Protein AF-0000000066529887 (afdb_homodimer)

Secondary structure (DSSP, 8-state):
-EE--TT----EE-TT-EE-TT-EEEESEEE-TT-EE-TT-EEEE----TTS--PPEEE-TT-EE-TT-EEEEGGG--EEE-TT-EE-TT-EEEEEEEE-SS-EE-TT-EEEEEEE-TT-EE-TT-EEES-EE-TTBEE-TT-EE-TT--GGGSPBPPHHHHHHHHHHHHHHHHHHHHHHHHHHT-/-EE--TT----EE-TT-EE-TT-EEEESEEE-TT-EE-TT-EEEE----TTS--PPEEE-TT-EE-TT-EEEESTT--EEE-TT-EE-TT-EEEEEEEE-SS-EE-TT-EEEEEEE-TT-EE-TT-EEES-EE-TTBEE-TT-EE-TT--GGGSPBPPHHHHHHHHHHHHHHHHHHHHHHHHHHT-

pLDDT: mean 97.01, std 4.12, range [57.59, 99.0]

Organism: Pseudomonas aeruginosa (strain ATCC 15692 / DSM 22644 / CIP 104116 / JCM 14847 / LMG 12228 / 1C / PRS 101 / PAO1) (NCBI:txid208964)

Nearest PDB structures (foldseek):
  3otz-assembly1_A  TM=9.382E-01  e=2.396E-14  Methanosarcina thermophila
  3ow5-assembly1_A  TM=9.347E-01  e=2.161E-14  Methanosarcina thermophila
  3oup-assembly1_A  TM=9.381E-01  e=2.943E-14  Methanosarcina thermophila
  3kwc-assembly1_C  TM=8.745E-01  e=2.053E-14  Thermosynechococcus vestitus BP-1
  7o4z-assembly1_A  TM=8.680E-01  e=5.305E-12  Synechococcus elongatus PCC 7942 = FACHB-805

Sequence (372 aa):
MIRKNPSGDLPVIDESAYVDKTAIICGKVIIQANVFVGPYAVIRADEVDADGGMQPIVIGANSNIQDGVVIHSKSGAAVTIGEHSSIAHRSIVHGPCEVGDRVFIGFNSVLFNCRVGDGCVVRHNAVVDGCDLPAGFYVPSTERIGPRTDLASMPRVSVSASEFSEDVARTNVDLVRGYKSLQNEFMIRKNPSGDLPVIDESAYVDKTAIICGKVIIQANVFVGPYAVIRADEVDADGGMQPIVIGANSNIQDGVVIHSKSGAAVTIGEHSSIAHRSIVHGPCEVGDRVFIGFNSVLFNCRVGDGCVVRHNAVVDGCDLPAGFYVPSTERIGPRTDLASMPRVSVSASEFSEDVARTNVDLVRGYKSLQNEF

InterPro domains:
  IPR001451 Hexapeptide repeat [PF00132] (79-111)
  IPR011004 Trimeric LpxA-like superfamily [SSF51161] (8-139)
  IPR047223 Carbonic anhydrase, gamma-class, LbH domain [cd00710] (9-181)
  IPR052265 Gamma-class Carbonic Anhydrase [PTHR43360] (5-181)

Radius of gyration: 20.38 Å; Cα contacts (8 Å, |Δi|>4): 1175; chains: 2; bounding box: 58×54×49 Å

Solvent-accessible surface area (backbone atoms only — not comparable to full-atom values): 16494 Å² total; per-residue (Å²): 64,82,36,70,24,68,88,64,34,56,54,47,67,37,86,62,32,33,70,33,76,64,13,38,38,27,2,38,31,39,38,33,48,39,20,28,34,28,51,52,17,36,39,41,33,65,40,46,30,99,84,68,45,63,42,48,34,37,40,28,39,36,13,36,39,28,41,43,18,39,37,40,33,54,54,12,30,39,30,39,39,26,36,40,14,35,42,29,43,43,16,36,44,31,25,40,28,40,38,29,37,46,22,30,39,24,43,50,15,38,40,33,44,27,35,39,24,38,43,18,36,36,30,37,50,16,36,40,38,54,33,74,41,62,62,34,34,33,41,58,60,55,38,76,43,34,74,82,54,66,65,89,77,50,52,61,52,48,69,68,58,49,49,51,41,52,48,54,24,50,53,43,41,53,47,28,57,53,52,51,55,57,56,67,72,104,63,82,35,68,25,91,90,64,35,56,54,45,66,37,85,61,32,33,71,33,75,65,14,39,39,28,2,37,32,38,38,31,47,37,20,27,34,27,51,53,16,37,38,44,33,66,40,47,30,96,86,69,45,64,42,48,35,38,40,27,39,38,13,36,39,25,41,42,17,38,37,38,34,52,56,13,30,38,30,37,39,26,36,37,14,34,42,28,44,44,15,36,44,32,24,42,29,40,37,30,37,46,21,30,39,23,41,52,14,36,40,32,45,26,35,38,25,40,42,17,36,36,32,35,51,18,36,40,36,53,34,74,43,62,62,32,34,35,42,60,59,59,37,77,43,35,73,84,54,64,66,86,76,49,51,62,52,47,70,68,58,49,50,48,41,50,49,53,23,51,50,43,38,52,46,26,56,33,50,53,53,58,59,63,74,104

Structure (mmCIF, N/CA/C/O backbone):
data_AF-0000000066529887-model_v1
#
loop_
_entity.id
_entity.type
_entity.pdbx_description
1 polymer 'Carbonate dehydratase'
#
loop_
_atom_site.group_PDB
_atom_site.id
_atom_site.type_symbol
_atom_site.label_atom_id
_atom_site.label_alt_id
_atom_site.label_comp_id
_atom_site.label_asym_id
_atom_site.label_entity_id
_atom_site.label_seq_id
_atom_site.pdbx_PDB_ins_code
_atom_site.Cartn_x
_atom_site.Cartn_y
_atom_site.Cartn_z
_atom_site.occupancy
_atom_site.B_iso_or_equiv
_atom_site.auth_seq_id
_atom_site.auth_comp_id
_atom_site.auth_asym_id
_atom_site.auth_atom_id
_atom_site.pdbx_PDB_model_num
ATOM 1 N N . MET A 1 1 ? 17.422 3.672 2.193 1 90.94 1 MET A N 1
ATOM 2 C CA . MET A 1 1 ? 17.906 4.113 0.886 1 90.94 1 MET A CA 1
ATOM 3 C C . MET A 1 1 ? 17.203 5.398 0.456 1 90.94 1 MET A C 1
ATOM 5 O O . MET A 1 1 ? 15.984 5.5 0.534 1 90.94 1 MET A O 1
ATOM 9 N N . ILE A 1 2 ? 17.938 6.418 0.198 1 96.31 2 ILE A N 1
ATOM 10 C CA . ILE A 1 2 ? 17.438 7.699 -0.301 1 96.31 2 ILE A CA 1
ATOM 11 C C . ILE A 1 2 ? 17.531 7.727 -1.825 1 96.31 2 ILE A C 1
ATOM 13 O O . ILE A 1 2 ? 18.594 7.496 -2.396 1 96.31 2 ILE A O 1
ATOM 17 N N . ARG A 1 3 ? 16.422 8.016 -2.475 1 96.81 3 ARG A N 1
ATOM 18 C CA . ARG A 1 3 ? 16.359 7.863 -3.926 1 96.81 3 ARG A CA 1
ATOM 19 C C . ARG A 1 3 ? 15.789 9.117 -4.582 1 96.81 3 ARG A C 1
ATOM 21 O O . ARG A 1 3 ? 14.914 9.766 -4.02 1 96.81 3 ARG A O 1
ATOM 28 N N . LYS A 1 4 ? 16.328 9.289 -5.82 1 96.88 4 LYS A N 1
ATOM 29 C CA . LYS A 1 4 ? 15.727 10.266 -6.719 1 96.88 4 LYS A CA 1
ATOM 30 C C . LYS A 1 4 ? 14.461 9.711 -7.379 1 96.88 4 LYS A C 1
ATOM 32 O O . LYS A 1 4 ? 14.414 8.539 -7.75 1 96.88 4 LYS A O 1
ATOM 37 N N . ASN A 1 5 ? 13.453 10.594 -7.512 1 97.44 5 ASN A N 1
ATOM 38 C CA . ASN A 1 5 ? 12.297 10.18 -8.297 1 97.44 5 ASN A CA 1
ATOM 39 C C . ASN A 1 5 ? 12.469 10.547 -9.773 1 97.44 5 ASN A C 1
ATOM 41 O O . ASN A 1 5 ? 13.445 11.195 -10.148 1 97.44 5 ASN A O 1
ATOM 45 N N . PRO A 1 6 ? 11.539 10.125 -10.656 1 95.81 6 PRO A N 1
ATOM 46 C CA . PRO A 1 6 ? 11.688 10.375 -12.094 1 95.81 6 PRO A CA 1
ATOM 47 C C . PRO A 1 6 ? 11.75 11.859 -12.43 1 95.81 6 PRO A C 1
ATOM 49 O O . PRO A 1 6 ? 12.359 12.242 -13.438 1 95.81 6 PRO A O 1
ATOM 52 N N . SER A 1 7 ? 11.156 12.672 -11.594 1 95.94 7 SER A N 1
ATOM 53 C CA . SER A 1 7 ? 11.164 14.117 -11.836 1 95.94 7 SER A CA 1
ATOM 54 C C . SER A 1 7 ? 12.492 14.734 -11.406 1 95.94 7 SER A C 1
ATOM 56 O O . SER A 1 7 ? 12.758 15.906 -11.688 1 95.94 7 SER A O 1
ATOM 58 N N . GLY A 1 8 ? 13.266 14.008 -10.656 1 96.56 8 GLY A N 1
ATOM 59 C CA . GLY A 1 8 ? 14.594 14.469 -10.266 1 96.56 8 GLY A CA 1
ATOM 60 C C . GLY A 1 8 ? 14.648 14.969 -8.836 1 96.56 8 GLY A C 1
ATOM 61 O O . GLY A 1 8 ? 15.695 15.438 -8.375 1 96.56 8 GLY A O 1
ATOM 62 N N . ASP A 1 9 ? 13.578 14.898 -8.148 1 97.75 9 ASP A N 1
ATOM 63 C CA . ASP A 1 9 ? 13.539 15.375 -6.773 1 97.75 9 ASP A CA 1
ATOM 64 C C . ASP A 1 9 ? 14.266 14.414 -5.836 1 97.75 9 ASP A C 1
ATOM 66 O O . ASP A 1 9 ? 14.188 13.195 -6.008 1 97.75 9 ASP A O 1
ATOM 70 N N . LEU A 1 10 ? 14.883 15.016 -4.809 1 98.31 10 LEU A N 1
ATOM 71 C CA . LEU A 1 10 ? 15.516 14.266 -3.73 1 98.31 10 LEU A CA 1
ATOM 72 C C . LEU A 1 10 ? 14.906 14.625 -2.383 1 98.31 10 LEU A C 1
ATOM 74 O O . LEU A 1 10 ? 14.57 15.789 -2.143 1 98.31 10 LEU A O 1
ATOM 78 N N . PRO A 1 11 ? 14.891 13.664 -1.504 1 98.75 11 PRO A N 1
ATOM 79 C CA . PRO A 1 11 ? 14.352 13.961 -0.173 1 98.75 11 PRO A CA 1
ATOM 80 C C . PRO A 1 11 ? 15.203 14.977 0.591 1 98.75 11 PRO A C 1
ATOM 82 O O . PRO A 1 11 ? 16.422 15.047 0.387 1 98.75 11 PRO A O 1
ATOM 85 N N . VAL A 1 12 ? 14.539 15.773 1.384 1 98.88 12 VAL A N 1
ATOM 86 C CA . VAL A 1 12 ? 15.172 16.672 2.342 1 98.88 12 VAL A CA 1
ATOM 87 C C . VAL A 1 12 ? 14.945 16.156 3.762 1 98.88 12 VAL A C 1
ATOM 89 O O . VAL A 1 12 ? 13.82 16.172 4.262 1 98.88 12 VAL A O 1
ATOM 92 N N . ILE A 1 13 ? 16.031 15.789 4.41 1 98.75 13 ILE A N 1
ATOM 93 C CA . ILE A 1 13 ? 15.922 15.117 5.703 1 98.75 13 ILE A CA 1
ATOM 94 C C . ILE A 1 13 ? 16.734 15.883 6.742 1 98.75 13 ILE A C 1
ATOM 96 O O . ILE A 1 13 ? 17.938 16.094 6.562 1 98.75 13 ILE A O 1
ATOM 100 N N . ASP A 1 14 ? 16 16.297 7.777 1 98.62 14 ASP A N 1
ATOM 101 C CA . ASP A 1 14 ? 16.703 16.984 8.852 1 98.62 14 ASP A CA 1
ATOM 102 C C . ASP A 1 14 ? 17.812 16.109 9.43 1 98.62 14 ASP A C 1
ATOM 104 O O . ASP A 1 14 ? 17.625 14.898 9.617 1 98.62 14 ASP A O 1
ATOM 108 N N . GLU A 1 15 ? 18.906 16.609 9.852 1 97.12 15 GLU A N 1
ATOM 109 C CA . GLU A 1 15 ? 20.078 15.883 10.32 1 97.12 15 GLU A CA 1
ATOM 110 C C . GLU A 1 15 ? 19.781 15.133 11.609 1 97.12 15 GLU A C 1
ATOM 112 O O . GLU A 1 15 ? 20.406 14.109 11.898 1 97.12 15 GLU A O 1
ATOM 117 N N . SER A 1 16 ? 18.812 15.562 12.32 1 97 16 SER A N 1
ATOM 118 C CA . SER A 1 16 ? 18.516 14.945 13.609 1 97 16 SER A CA 1
ATOM 119 C C . SER A 1 16 ? 17.594 13.734 13.453 1 97 16 SER A C 1
ATOM 121 O O . SER A 1 16 ? 17.406 12.969 14.398 1 97 16 SER A O 1
ATOM 123 N N . ALA A 1 17 ? 17.031 13.57 12.328 1 97.94 17 ALA A N 1
ATOM 124 C CA . ALA A 1 17 ? 16.141 12.438 12.102 1 97.94 17 ALA A CA 1
ATOM 125 C C . ALA A 1 17 ? 16.938 11.141 11.977 1 97.94 17 ALA A C 1
ATOM 127 O O . ALA A 1 17 ? 18.094 11.148 11.586 1 97.94 17 ALA A O 1
ATOM 128 N N . TYR A 1 18 ? 16.281 10.094 12.352 1 98.19 18 TYR A N 1
ATOM 129 C CA . TYR A 1 18 ? 16.828 8.766 12.125 1 98.19 18 TYR A CA 1
ATOM 130 C C . TYR A 1 18 ? 16.031 8.023 11.047 1 98.19 18 TYR A C 1
ATOM 132 O O . TYR A 1 18 ? 14.82 7.879 11.156 1 98.19 18 TYR A O 1
ATOM 140 N N . VAL A 1 19 ? 16.766 7.547 10.055 1 98.12 19 VAL A N 1
ATOM 141 C CA . VAL A 1 19 ? 16.188 6.746 8.984 1 98.12 19 VAL A CA 1
ATOM 142 C C . VAL A 1 19 ? 16.906 5.406 8.883 1 98.12 19 VAL A C 1
ATOM 144 O O . VAL A 1 19 ? 18.094 5.359 8.57 1 98.12 19 VAL A O 1
ATOM 147 N N . ASP A 1 20 ? 16.141 4.406 9.172 1 98.06 20 ASP A N 1
ATOM 148 C CA . ASP A 1 20 ? 16.75 3.078 9.07 1 98.06 20 ASP A CA 1
ATOM 149 C C . ASP A 1 20 ? 17.297 2.828 7.668 1 98.06 20 ASP A C 1
ATOM 151 O O . ASP A 1 20 ? 16.672 3.217 6.676 1 98.06 20 ASP A O 1
ATOM 155 N N . LYS A 1 21 ? 18.328 2.023 7.566 1 97 21 LYS A N 1
ATOM 156 C CA . LYS A 1 21 ? 19.047 1.822 6.312 1 97 21 LYS A CA 1
ATOM 157 C C . LYS A 1 21 ? 18.188 1.04 5.312 1 97 21 LYS A C 1
ATOM 159 O O . LYS A 1 21 ? 18.453 1.078 4.109 1 97 21 LYS A O 1
ATOM 164 N N . THR A 1 22 ? 17.203 0.349 5.797 1 97.88 22 THR A N 1
ATOM 165 C CA . THR A 1 22 ? 16.359 -0.449 4.906 1 97.88 22 THR A CA 1
ATOM 166 C C . THR A 1 22 ? 15.148 0.345 4.453 1 97.88 22 THR A C 1
ATOM 168 O O . THR A 1 22 ? 14.383 -0.113 3.604 1 97.88 22 THR A O 1
ATOM 171 N N . ALA A 1 23 ? 14.891 1.471 5.082 1 98.69 23 ALA A N 1
ATOM 172 C CA . ALA A 1 23 ? 13.773 2.303 4.648 1 98.69 23 ALA A CA 1
ATOM 173 C C . ALA A 1 23 ? 14.055 2.943 3.293 1 98.69 23 ALA A C 1
ATOM 175 O O . ALA A 1 23 ? 15.211 3.191 2.947 1 98.69 23 ALA A O 1
ATOM 176 N N . ILE A 1 24 ? 13.047 3.166 2.543 1 98.75 24 ILE A N 1
ATOM 177 C CA . ILE A 1 24 ? 13.172 3.82 1.246 1 98.75 24 ILE A CA 1
ATOM 178 C C . ILE A 1 24 ? 12.477 5.18 1.282 1 98.75 24 ILE A C 1
ATOM 180 O O . ILE A 1 24 ? 11.266 5.254 1.521 1 98.75 24 ILE A O 1
ATOM 184 N N . ILE A 1 25 ? 13.188 6.219 1.108 1 98.88 25 ILE A N 1
ATOM 185 C CA . ILE A 1 25 ? 12.68 7.578 0.965 1 98.88 25 ILE A CA 1
ATOM 186 C C . ILE A 1 25 ? 12.969 8.094 -0.444 1 98.88 25 ILE A C 1
ATOM 188 O O . ILE A 1 25 ? 14.133 8.25 -0.829 1 98.88 25 ILE A O 1
ATOM 192 N N . CYS A 1 26 ? 11.914 8.359 -1.17 1 98.69 26 CYS A N 1
ATOM 193 C CA . CYS A 1 26 ? 12.109 8.609 -2.594 1 98.69 26 CYS A CA 1
ATOM 194 C C . CYS A 1 26 ? 11.398 9.891 -3.023 1 98.69 26 CYS A C 1
ATOM 196 O O . CYS A 1 26 ? 10.188 10.031 -2.852 1 98.69 26 CYS A O 1
ATOM 198 N N . GLY A 1 27 ? 12.172 10.805 -3.57 1 98.56 27 GLY A N 1
ATOM 199 C CA . GLY A 1 27 ? 11.57 11.938 -4.258 1 98.56 27 GLY A CA 1
ATOM 200 C C . GLY A 1 27 ? 11.281 13.109 -3.336 1 98.56 27 GLY A C 1
ATOM 201 O O . GLY A 1 27 ? 12.094 13.438 -2.465 1 98.56 27 GLY A O 1
ATOM 202 N N . LYS A 1 28 ? 10.141 13.797 -3.545 1 98.75 28 LYS A N 1
ATOM 203 C CA . LYS A 1 28 ? 9.812 15.055 -2.889 1 98.75 28 LYS A CA 1
ATOM 204 C C . LYS A 1 28 ? 9.242 14.82 -1.492 1 98.75 28 LYS A C 1
ATOM 206 O O . LYS A 1 28 ? 8.062 15.055 -1.25 1 98.75 28 LYS A O 1
ATOM 211 N N . VAL A 1 29 ? 10.164 14.398 -0.642 1 98.94 29 VAL A N 1
ATOM 212 C CA . VAL A 1 29 ? 9.828 14.086 0.743 1 98.94 29 VAL A CA 1
ATOM 213 C C . VAL A 1 29 ? 10.617 15 1.685 1 98.94 29 VAL A C 1
ATOM 215 O O . VAL A 1 29 ? 11.812 15.211 1.495 1 98.94 29 VAL A O 1
ATOM 218 N N . ILE A 1 30 ? 9.938 15.555 2.629 1 98.94 30 ILE A N 1
ATOM 219 C CA . ILE A 1 30 ? 10.562 16.391 3.652 1 98.94 30 ILE A CA 1
ATOM 220 C C . ILE A 1 30 ? 10.375 15.742 5.023 1 98.94 30 ILE A C 1
ATOM 222 O O . ILE A 1 30 ? 9.25 15.539 5.473 1 98.94 30 ILE A O 1
ATOM 226 N N . ILE A 1 31 ? 11.43 15.43 5.645 1 98.88 31 ILE A N 1
ATOM 227 C CA . ILE A 1 31 ? 11.422 14.852 6.984 1 98.88 31 ILE A CA 1
ATOM 228 C C . ILE A 1 31 ? 12.039 15.844 7.973 1 98.88 31 ILE A C 1
ATOM 230 O O . ILE A 1 31 ? 13.211 16.203 7.848 1 98.88 31 ILE A O 1
ATOM 234 N N . GLN A 1 32 ? 11.258 16.219 8.969 1 98.81 32 GLN A N 1
ATOM 235 C CA . GLN A 1 32 ? 11.664 17.281 9.891 1 98.81 32 GLN A CA 1
ATOM 236 C C . GLN A 1 32 ? 12.414 16.703 11.086 1 98.81 32 GLN A C 1
ATOM 238 O O . GLN A 1 32 ? 12.805 15.531 11.078 1 98.81 32 GLN A O 1
ATOM 243 N N . ALA A 1 33 ? 12.672 17.516 12.078 1 98.5 33 ALA A N 1
ATOM 244 C CA . ALA A 1 33 ? 13.609 17.234 13.164 1 98.5 33 ALA A CA 1
ATOM 245 C C . ALA A 1 33 ? 13.125 16.062 14.008 1 98.5 33 ALA A C 1
ATOM 247 O O . ALA A 1 33 ? 11.938 15.953 14.328 1 98.5 33 ALA A O 1
ATOM 248 N N . ASN A 1 34 ? 13.992 15.109 14.336 1 98 34 ASN A N 1
ATOM 249 C CA . ASN A 1 34 ? 13.836 14.047 15.32 1 98 34 ASN A CA 1
ATOM 250 C C . ASN A 1 34 ? 12.773 13.031 14.891 1 98 34 ASN A C 1
ATOM 252 O O . ASN A 1 34 ? 12.133 12.398 15.727 1 98 34 ASN A O 1
ATOM 256 N N . VAL A 1 35 ? 12.609 12.969 13.672 1 98.62 35 VAL A N 1
ATOM 257 C CA . VAL A 1 35 ? 11.695 11.953 13.156 1 98.62 35 VAL A CA 1
ATOM 258 C C . VAL A 1 35 ? 12.383 10.594 13.148 1 98.62 35 VAL A C 1
ATOM 260 O O . VAL A 1 35 ? 13.555 10.484 12.773 1 98.62 35 VAL A O 1
ATOM 263 N N . PHE A 1 36 ? 11.656 9.625 13.586 1 98.62 36 PHE A N 1
ATOM 264 C CA . PHE A 1 36 ? 12.094 8.242 13.477 1 98.62 36 PHE A CA 1
ATOM 265 C C . PHE A 1 36 ? 11.438 7.555 12.281 1 98.62 36 PHE A C 1
ATOM 267 O O . PHE A 1 36 ? 10.211 7.547 12.156 1 98.62 36 PHE A O 1
ATOM 274 N N . VAL A 1 37 ? 12.227 7.02 11.359 1 98.69 37 VAL A N 1
ATOM 275 C CA . VAL A 1 37 ? 11.734 6.152 10.297 1 98.69 37 VAL A CA 1
ATOM 276 C C . VAL A 1 37 ? 12.312 4.75 10.461 1 98.69 37 VAL A C 1
ATOM 278 O O . VAL A 1 37 ? 13.523 4.551 10.328 1 98.69 37 VAL A O 1
ATOM 281 N N . GLY A 1 38 ? 11.398 3.83 10.633 1 98.44 38 GLY A N 1
ATOM 282 C CA . GLY A 1 38 ? 11.82 2.486 10.992 1 98.44 38 GLY A CA 1
ATOM 283 C C . GLY A 1 38 ? 12.125 1.616 9.781 1 98.44 38 GLY A C 1
ATOM 284 O O . GLY A 1 38 ? 12.023 2.07 8.641 1 98.44 38 GLY A O 1
ATOM 285 N N . PRO A 1 39 ? 12.539 0.337 10.102 1 98.44 39 PRO A N 1
ATOM 286 C CA . PRO A 1 39 ? 12.93 -0.604 9.047 1 98.44 39 PRO A CA 1
ATOM 287 C C . PRO A 1 39 ? 11.797 -0.88 8.055 1 98.44 39 PRO A C 1
ATOM 289 O O . PRO A 1 39 ? 10.633 -0.998 8.461 1 98.44 39 PRO A O 1
ATOM 292 N N . TYR A 1 40 ? 12.07 -0.877 6.766 1 98.62 40 TYR A N 1
ATOM 293 C CA . TYR A 1 40 ? 11.242 -1.335 5.656 1 98.62 40 TYR A CA 1
ATOM 294 C C . TYR A 1 40 ? 10.109 -0.357 5.383 1 98.62 40 TYR A C 1
ATOM 296 O O . TYR A 1 40 ? 9.195 -0.658 4.613 1 98.62 40 TYR A O 1
ATOM 304 N N . ALA A 1 41 ? 10.133 0.812 6.062 1 98.88 41 ALA A N 1
ATOM 305 C CA . ALA A 1 41 ? 9.195 1.857 5.664 1 98.88 41 ALA A CA 1
ATOM 306 C C . ALA A 1 41 ? 9.477 2.338 4.242 1 98.88 41 ALA A C 1
ATOM 308 O O . ALA A 1 41 ? 10.633 2.398 3.818 1 98.88 41 ALA A O 1
ATOM 309 N N . VAL A 1 42 ? 8.422 2.594 3.465 1 98.94 42 VAL A N 1
ATOM 310 C CA . VAL A 1 42 ? 8.539 3.135 2.115 1 98.94 42 VAL A CA 1
ATOM 311 C C . VAL A 1 42 ? 7.762 4.445 2.012 1 98.94 42 VAL A C 1
ATOM 313 O O . VAL A 1 42 ? 6.539 4.461 2.17 1 98.94 42 VAL A O 1
ATOM 316 N N . ILE A 1 43 ? 8.422 5.543 1.837 1 98.94 43 ILE A N 1
ATOM 317 C CA . ILE A 1 43 ? 7.84 6.863 1.618 1 98.94 43 ILE A CA 1
ATOM 318 C C . ILE A 1 43 ? 8.211 7.371 0.227 1 98.94 43 ILE A C 1
ATOM 320 O O . ILE A 1 43 ? 9.375 7.68 -0.036 1 98.94 43 ILE A O 1
ATOM 324 N N . ARG A 1 44 ? 7.18 7.449 -0.679 1 98.5 44 ARG A N 1
ATOM 325 C CA . ARG A 1 44 ? 7.461 7.73 -2.082 1 98.5 44 ARG A CA 1
ATOM 326 C C . ARG A 1 44 ? 6.598 8.875 -2.594 1 98.5 44 ARG A C 1
ATOM 328 O O . ARG A 1 44 ? 5.371 8.766 -2.646 1 98.5 44 ARG A O 1
ATOM 335 N N . ALA A 1 45 ? 7.129 10 -2.854 1 98.5 45 ALA A N 1
ATOM 336 C CA . ALA A 1 45 ? 6.539 11.086 -3.623 1 98.5 45 ALA A CA 1
ATOM 337 C C . ALA A 1 45 ? 7.098 11.125 -5.043 1 98.5 45 ALA A C 1
ATOM 339 O O . ALA A 1 45 ? 8.125 11.75 -5.297 1 98.5 45 ALA A O 1
ATOM 340 N N . ASP A 1 46 ? 6.371 10.477 -5.957 1 98.06 46 ASP A N 1
ATOM 341 C CA . ASP A 1 46 ? 6.988 10.289 -7.27 1 98.06 46 ASP A CA 1
ATOM 342 C C . ASP A 1 46 ? 5.957 10.422 -8.383 1 98.06 46 ASP A C 1
ATOM 344 O O . ASP A 1 46 ? 6.309 10.406 -9.57 1 98.06 46 ASP A O 1
ATOM 348 N N . GLU A 1 47 ? 4.668 10.5 -8.07 1 97.56 47 GLU A N 1
ATOM 349 C CA . GLU A 1 47 ? 3.654 10.711 -9.094 1 97.56 47 GLU A CA 1
ATOM 350 C C . GLU A 1 47 ? 3.453 12.203 -9.375 1 97.56 47 GLU A C 1
ATOM 352 O O . GLU A 1 47 ? 3.635 13.031 -8.477 1 97.56 47 GLU A O 1
ATOM 357 N N . VAL A 1 48 ? 3 12.438 -10.609 1 97.31 48 VAL A N 1
ATOM 358 C CA . VAL A 1 48 ? 2.787 13.836 -10.984 1 97.31 48 VAL A CA 1
ATOM 359 C C . VAL A 1 48 ? 1.309 14.07 -11.289 1 97.31 48 VAL A C 1
ATOM 361 O O . VAL A 1 48 ? 0.574 13.125 -11.594 1 97.31 48 VAL A O 1
ATOM 364 N N . ASP A 1 49 ? 0.922 15.328 -11.164 1 96.44 49 ASP A N 1
ATOM 365 C CA . ASP A 1 49 ? -0.438 15.688 -11.547 1 96.44 49 ASP A CA 1
ATOM 366 C C . ASP A 1 49 ? -0.533 15.945 -13.055 1 96.44 49 ASP A C 1
ATOM 368 O O . ASP A 1 49 ? 0.417 15.68 -13.797 1 96.44 49 ASP A O 1
ATOM 372 N N . ALA A 1 50 ? -1.703 16.391 -13.539 1 93.5 50 ALA A N 1
ATOM 373 C CA . ALA A 1 50 ? -1.979 16.547 -14.961 1 93.5 50 ALA A CA 1
ATOM 374 C C . ALA A 1 50 ? -1.047 17.578 -15.586 1 93.5 50 ALA A C 1
ATOM 376 O O . ALA A 1 50 ? -0.747 17.516 -16.781 1 93.5 50 ALA A O 1
ATOM 377 N N . ASP A 1 51 ? -0.476 18.469 -14.766 1 95.38 51 ASP A N 1
ATOM 378 C CA . ASP A 1 51 ? 0.385 19.547 -15.25 1 95.38 51 ASP A CA 1
ATOM 379 C C . ASP A 1 51 ? 1.858 19.203 -15.039 1 95.38 51 ASP A C 1
ATOM 381 O O . ASP A 1 51 ? 2.73 20.047 -15.234 1 95.38 51 ASP A O 1
ATOM 385 N N . GLY A 1 52 ? 2.088 18.031 -14.578 1 95.25 52 GLY A N 1
ATOM 386 C CA . GLY A 1 52 ? 3.459 17.578 -14.383 1 95.25 52 GLY A CA 1
ATOM 387 C C . GLY A 1 52 ? 4.043 18 -13.047 1 95.25 52 GLY A C 1
ATOM 388 O O . GLY A 1 52 ? 5.234 17.812 -12.797 1 95.25 52 GLY A O 1
ATOM 389 N N . GLY A 1 53 ? 3.238 18.547 -12.203 1 97 53 GLY A N 1
ATOM 390 C CA . GLY A 1 53 ? 3.688 18.969 -10.883 1 97 53 GLY A CA 1
ATOM 391 C C . GLY A 1 53 ? 3.438 17.922 -9.805 1 97 53 GLY A C 1
ATOM 392 O O . GLY A 1 53 ? 2.908 16.844 -10.086 1 97 53 GLY A O 1
ATOM 393 N N . MET A 1 54 ? 3.941 18.188 -8.594 1 97.88 54 MET A N 1
ATOM 394 C CA . MET A 1 54 ? 3.762 17.297 -7.453 1 97.88 54 MET A CA 1
ATOM 395 C C . MET A 1 54 ? 3.92 18.062 -6.141 1 97.88 54 MET A C 1
ATOM 397 O O . MET A 1 54 ? 4.781 18.938 -6.027 1 97.88 54 MET A O 1
ATOM 401 N N . GLN A 1 55 ? 3.064 17.797 -5.25 1 98.5 55 GLN A N 1
ATOM 402 C CA . GLN A 1 55 ? 3.199 18.297 -3.889 1 98.5 55 GLN A CA 1
ATOM 403 C C . GLN A 1 55 ? 4.012 17.328 -3.025 1 98.5 55 GLN A C 1
ATOM 405 O O . GLN A 1 55 ? 4.066 16.141 -3.305 1 98.5 55 GLN A O 1
ATOM 410 N N . PRO A 1 56 ? 4.625 17.891 -1.968 1 98.81 56 PRO A N 1
ATOM 411 C CA . PRO A 1 56 ? 5.516 17.047 -1.172 1 98.81 56 PRO A CA 1
ATOM 412 C C . PRO A 1 56 ? 4.762 16.188 -0.156 1 98.81 56 PRO A C 1
ATOM 414 O O . PRO A 1 56 ? 3.602 16.469 0.154 1 98.81 56 PRO A O 1
ATOM 417 N N . ILE A 1 57 ? 5.391 15.086 0.278 1 98.88 57 ILE A N 1
ATOM 418 C CA . ILE A 1 57 ? 5.074 14.398 1.527 1 98.88 57 ILE A CA 1
ATOM 419 C C . ILE A 1 57 ? 5.898 15 2.666 1 98.88 57 ILE A C 1
ATOM 421 O O . ILE A 1 57 ? 7.129 15.031 2.602 1 98.88 57 ILE A O 1
ATOM 425 N N . VAL A 1 58 ? 5.227 15.477 3.713 1 99 58 VAL A N 1
ATOM 426 C CA . VAL A 1 58 ? 5.906 16.141 4.816 1 99 58 VAL A CA 1
ATOM 427 C C . VAL A 1 58 ? 5.633 15.398 6.121 1 99 58 VAL A C 1
ATOM 429 O O . VAL A 1 58 ? 4.477 15.141 6.465 1 99 58 VAL A O 1
ATOM 432 N N . ILE A 1 59 ? 6.699 15.055 6.805 1 98.94 59 ILE A N 1
ATOM 433 C CA . ILE A 1 59 ? 6.602 14.453 8.133 1 98.94 59 ILE A CA 1
ATOM 434 C C . ILE A 1 59 ? 7.086 15.445 9.188 1 98.94 59 ILE A C 1
ATOM 436 O O . ILE A 1 59 ? 8.258 15.812 9.203 1 98.94 59 ILE A O 1
ATOM 440 N N . GLY A 1 60 ? 6.199 15.805 10.102 1 98.94 60 GLY A N 1
ATOM 441 C CA . GLY A 1 60 ? 6.48 16.828 11.094 1 98.94 60 GLY A CA 1
ATOM 442 C C . GLY A 1 60 ? 7.406 16.359 12.195 1 98.94 60 GLY A C 1
ATOM 443 O O . GLY A 1 60 ? 7.52 15.156 12.445 1 98.94 60 GLY A O 1
ATOM 444 N N . ALA A 1 61 ? 7.938 17.281 12.906 1 98.81 61 ALA A N 1
ATOM 445 C CA . ALA A 1 61 ? 8.984 17.031 13.891 1 98.81 61 ALA A CA 1
ATOM 446 C C . ALA A 1 61 ? 8.477 16.125 15.016 1 98.81 61 ALA A C 1
ATOM 448 O O . ALA A 1 61 ? 7.316 16.219 15.414 1 98.81 61 ALA A O 1
ATOM 449 N N . ASN A 1 62 ? 9.344 15.25 15.492 1 98.38 62 ASN A N 1
ATOM 450 C CA . ASN A 1 62 ? 9.133 14.406 16.656 1 98.38 62 ASN A CA 1
ATOM 451 C C . ASN A 1 62 ? 8.07 13.336 16.391 1 98.38 62 ASN A C 1
ATOM 453 O O . ASN A 1 62 ? 7.496 12.773 17.328 1 98.38 62 ASN A O 1
ATOM 457 N N . SER A 1 63 ? 7.797 13.141 15.156 1 98.62 63 SER A N 1
ATOM 458 C CA . SER A 1 63 ? 6.883 12.078 14.766 1 98.62 63 SER A CA 1
ATOM 459 C C . SER A 1 63 ? 7.637 10.797 14.438 1 98.6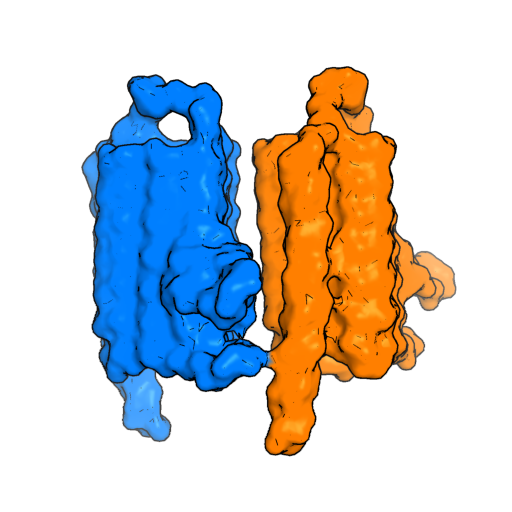2 63 SER A C 1
ATOM 461 O O . SER A 1 63 ? 8.867 10.781 14.406 1 98.62 63 SER A O 1
ATOM 463 N N . ASN A 1 64 ? 6.918 9.719 14.266 1 97.69 64 ASN A N 1
ATOM 464 C CA . ASN A 1 64 ? 7.574 8.461 13.914 1 97.69 64 ASN A CA 1
ATOM 465 C C . ASN A 1 64 ? 6.793 7.707 12.844 1 97.69 64 ASN A C 1
ATOM 467 O O . ASN A 1 64 ? 5.562 7.715 12.844 1 97.69 64 ASN A O 1
ATOM 471 N N . ILE A 1 65 ? 7.457 7.203 11.969 1 98.88 65 ILE A N 1
ATOM 472 C CA . ILE A 1 65 ? 7.02 6.273 10.938 1 98.88 65 ILE A CA 1
ATOM 473 C C . ILE A 1 65 ? 7.574 4.879 11.227 1 98.88 65 ILE A C 1
ATOM 475 O O . ILE A 1 65 ? 8.758 4.621 11.016 1 98.88 65 ILE A O 1
ATOM 479 N N . GLN A 1 66 ? 6.723 3.979 11.688 1 98.69 66 GLN A N 1
ATOM 480 C CA . GLN A 1 66 ? 7.215 2.717 12.234 1 98.69 66 GLN A CA 1
ATOM 481 C C . GLN A 1 66 ? 7.426 1.688 11.125 1 98.69 66 GLN A C 1
ATOM 483 O O . GLN A 1 66 ? 7.32 2.012 9.938 1 98.69 66 GLN A O 1
ATOM 488 N N . ASP A 1 67 ? 7.754 0.482 11.5 1 98.75 67 ASP A N 1
ATOM 489 C CA . ASP A 1 67 ? 8.281 -0.539 10.602 1 98.75 67 ASP A CA 1
ATOM 490 C C . ASP A 1 67 ? 7.254 -0.919 9.539 1 98.75 67 ASP A C 1
ATOM 492 O O . ASP A 1 67 ? 6.105 -1.235 9.859 1 98.75 67 ASP A O 1
ATOM 496 N N . GLY A 1 68 ? 7.68 -0.792 8.266 1 98.81 68 GLY A N 1
ATOM 497 C CA . GLY A 1 68 ? 6.871 -1.316 7.18 1 98.81 68 GLY A CA 1
ATOM 498 C C . GLY A 1 68 ? 5.77 -0.369 6.746 1 98.81 68 GLY A C 1
ATOM 499 O O . GLY A 1 68 ? 4.953 -0.709 5.887 1 98.81 68 GLY A O 1
ATOM 500 N N . VAL A 1 69 ? 5.695 0.818 7.324 1 98.94 69 VAL A N 1
ATOM 501 C CA . VAL A 1 69 ? 4.699 1.803 6.914 1 98.94 69 VAL A CA 1
ATOM 502 C C . VAL A 1 69 ? 4.938 2.201 5.457 1 98.94 69 VAL A C 1
ATOM 504 O O . VAL A 1 69 ? 6.082 2.34 5.023 1 98.94 69 VAL A O 1
ATOM 507 N N . VAL A 1 70 ? 3.812 2.35 4.695 1 98.94 70 VAL A N 1
ATOM 508 C CA . VAL A 1 70 ? 3.885 2.871 3.336 1 98.94 70 VAL A CA 1
ATOM 509 C C . VAL A 1 70 ? 3.166 4.215 3.26 1 98.94 70 VAL A C 1
ATOM 511 O O . VAL A 1 70 ? 1.999 4.324 3.645 1 98.94 70 VAL A O 1
ATOM 514 N N . ILE A 1 71 ? 3.842 5.277 2.85 1 98.94 71 ILE A N 1
ATOM 515 C CA . ILE A 1 71 ? 3.248 6.574 2.541 1 98.94 71 ILE A CA 1
ATOM 516 C C . ILE A 1 71 ? 3.453 6.898 1.062 1 98.94 71 ILE A C 1
ATOM 518 O O . ILE A 1 71 ? 4.586 6.953 0.583 1 98.94 71 ILE A O 1
ATOM 522 N N . HIS A 1 72 ? 2.406 7.074 0.334 1 98.75 72 HIS A N 1
ATOM 523 C CA . HIS A 1 72 ? 2.406 7.344 -1.099 1 98.75 72 HIS A CA 1
ATOM 524 C C . HIS A 1 72 ? 1.238 8.242 -1.49 1 98.75 72 HIS A C 1
ATOM 526 O O . HIS A 1 72 ? 0.373 8.539 -0.663 1 98.75 72 HIS A O 1
ATOM 532 N N . SER A 1 73 ? 1.289 8.805 -2.664 1 96.94 73 SER A N 1
ATOM 533 C CA . SER A 1 73 ? 0.196 9.68 -3.084 1 96.94 73 SER A CA 1
ATOM 534 C C . SER A 1 73 ? -0.06 9.555 -4.582 1 96.94 73 SER A C 1
ATOM 536 O O . SER A 1 73 ? 0.88 9.445 -5.371 1 96.94 73 SER A O 1
ATOM 538 N N . LYS A 1 74 ? -1.269 9.578 -4.871 1 92.5 74 LYS A N 1
ATOM 539 C CA . LYS A 1 74 ? -1.692 9.594 -6.27 1 92.5 74 LYS A CA 1
ATOM 540 C C . LYS A 1 74 ? -1.667 11.008 -6.836 1 92.5 74 LYS A C 1
ATOM 542 O O . LYS A 1 74 ? -2.004 11.969 -6.141 1 92.5 74 LYS A O 1
ATOM 547 N N . SER A 1 75 ? -1.289 11.109 -8.078 1 95.94 75 SER A N 1
ATOM 548 C CA . SER A 1 75 ? -1.476 12.32 -8.875 1 95.94 75 SER A CA 1
ATOM 549 C C . SER A 1 75 ? -0.753 13.508 -8.25 1 95.94 75 SER A C 1
ATOM 551 O O . SER A 1 75 ? -1.259 14.633 -8.281 1 95.94 75 SER A O 1
ATOM 553 N N . GLY A 1 76 ? 0.246 13.234 -7.578 1 97 76 GLY A N 1
ATOM 554 C CA . GLY A 1 76 ? 1.087 14.305 -7.062 1 97 76 GLY A CA 1
ATOM 555 C C . GLY A 1 76 ? 0.495 15 -5.848 1 97 76 GLY A C 1
ATOM 556 O O . GLY A 1 76 ? 0.913 16.109 -5.492 1 97 76 GLY A O 1
ATOM 557 N N . ALA A 1 77 ? -0.436 14.43 -5.246 1 97.69 77 ALA A N 1
ATOM 558 C CA . ALA A 1 77 ? -1.14 15.062 -4.133 1 97.69 77 ALA A CA 1
ATOM 559 C C . ALA A 1 77 ? -0.272 15.086 -2.877 1 97.69 77 ALA A C 1
ATOM 561 O O . ALA A 1 77 ? 0.609 14.242 -2.709 1 97.69 77 ALA A O 1
ATOM 562 N N . ALA A 1 78 ? -0.631 15.992 -2.002 1 98.56 78 ALA A N 1
ATOM 563 C CA . ALA A 1 78 ? 0.136 16.188 -0.775 1 98.56 78 ALA A CA 1
ATOM 564 C C . ALA A 1 78 ? -0.239 15.148 0.275 1 98.56 78 ALA A C 1
ATOM 566 O O . ALA A 1 78 ? -1.393 14.719 0.349 1 98.56 78 ALA A O 1
ATOM 567 N N . VAL A 1 79 ? 0.717 14.703 1.037 1 98.88 79 VAL A N 1
ATOM 568 C CA . VAL A 1 79 ? 0.512 14.023 2.314 1 98.88 79 VAL A CA 1
ATOM 569 C C . VAL A 1 79 ? 1.252 14.773 3.42 1 98.88 79 VAL A C 1
ATOM 571 O O . VAL A 1 79 ? 2.439 15.078 3.287 1 98.88 79 VAL A O 1
ATOM 574 N N . THR A 1 80 ? 0.542 15.086 4.492 1 98.94 80 THR A N 1
ATOM 575 C CA . THR A 1 80 ? 1.167 15.742 5.633 1 98.94 80 THR A CA 1
ATOM 576 C C . THR A 1 80 ? 0.895 14.961 6.918 1 98.94 80 THR A C 1
ATOM 578 O O . THR A 1 80 ? -0.256 14.648 7.227 1 98.94 80 THR A O 1
ATOM 581 N N . ILE A 1 81 ? 1.936 14.625 7.617 1 98.94 81 ILE A N 1
ATOM 582 C CA . ILE A 1 81 ? 1.877 14.102 8.977 1 98.94 81 ILE A CA 1
ATOM 583 C C . ILE A 1 81 ? 2.322 15.18 9.969 1 98.94 81 ILE A C 1
ATOM 585 O O . ILE A 1 81 ? 3.432 15.703 9.859 1 98.94 81 ILE A O 1
ATOM 589 N N . GLY A 1 82 ? 1.499 15.516 10.898 1 98.88 82 GLY A N 1
ATOM 590 C CA . GLY A 1 82 ? 1.793 16.562 11.859 1 98.88 82 GLY A CA 1
ATOM 591 C C . GLY A 1 82 ? 2.912 16.203 12.82 1 98.88 82 GLY A C 1
ATOM 592 O O . GLY A 1 82 ? 3.66 15.25 12.57 1 98.88 82 GLY A O 1
ATOM 593 N N . GLU A 1 83 ? 3.033 16.969 13.914 1 98.81 83 GLU A N 1
ATOM 594 C CA . GLU A 1 83 ? 4.082 16.766 14.914 1 98.81 83 GLU A CA 1
ATOM 595 C C . GLU A 1 83 ? 3.613 15.844 16.031 1 98.81 83 GLU A C 1
ATOM 597 O O . GLU A 1 83 ? 2.43 15.828 16.375 1 98.81 83 GLU A O 1
ATOM 602 N N . HIS A 1 84 ? 4.547 15.07 16.562 1 98.5 84 HIS A N 1
ATOM 603 C CA . HIS A 1 84 ? 4.289 14.18 17.688 1 98.5 84 HIS A CA 1
ATOM 604 C C . HIS A 1 84 ? 3.217 13.156 17.344 1 98.5 84 HIS A C 1
ATOM 606 O O . HIS A 1 84 ? 2.412 12.781 18.203 1 98.5 84 HIS A O 1
ATOM 612 N N . SER A 1 85 ? 3.154 12.836 16.109 1 98.75 85 SER A N 1
ATOM 613 C CA . SER A 1 85 ? 2.203 11.828 15.648 1 98.75 85 SER A CA 1
ATOM 614 C C . SER A 1 85 ? 2.902 10.5 15.352 1 98.75 85 SER A C 1
ATOM 616 O O . SER A 1 85 ? 4.082 10.484 14.992 1 98.75 85 SER A O 1
ATOM 618 N N . SER A 1 86 ? 2.178 9.422 15.508 1 98.81 86 SER A N 1
ATOM 619 C CA . SER A 1 86 ? 2.729 8.086 15.312 1 98.81 86 SER A CA 1
ATOM 620 C C . SER A 1 86 ? 1.941 7.312 14.258 1 98.81 86 SER A C 1
ATOM 622 O O . SER A 1 86 ? 0.745 7.066 14.43 1 98.81 86 SER A O 1
ATOM 624 N N . ILE A 1 87 ? 2.592 7.02 13.203 1 98.94 87 ILE A N 1
ATOM 625 C CA . ILE A 1 87 ? 2.053 6.086 12.219 1 98.94 87 ILE A CA 1
ATOM 626 C C . ILE A 1 87 ? 2.6 4.684 12.492 1 98.94 87 ILE A C 1
ATOM 628 O O . ILE A 1 87 ? 3.756 4.391 12.18 1 98.94 87 ILE A O 1
ATOM 632 N N . ALA A 1 88 ? 1.788 3.809 13.016 1 98.75 88 ALA A N 1
ATOM 633 C CA . ALA A 1 88 ? 2.258 2.555 13.594 1 98.75 88 ALA A CA 1
ATOM 634 C C . ALA A 1 88 ? 2.48 1.498 12.516 1 98.75 88 ALA A C 1
ATOM 636 O O . ALA A 1 88 ? 2.164 1.721 11.344 1 98.75 88 ALA A O 1
ATOM 637 N N . HIS A 1 89 ? 3.004 0.336 12.922 1 98.75 89 HIS A N 1
ATOM 638 C CA . HIS A 1 89 ? 3.576 -0.675 12.047 1 98.75 89 HIS A CA 1
ATOM 639 C C . HIS A 1 89 ? 2.598 -1.062 10.938 1 98.75 89 HIS A C 1
ATOM 641 O O . HIS A 1 89 ? 1.431 -1.351 11.211 1 98.75 89 HIS A O 1
ATOM 647 N N . ARG A 1 90 ? 3.082 -0.94 9.734 1 98.75 90 ARG A N 1
ATOM 648 C CA . ARG A 1 90 ? 2.467 -1.475 8.523 1 98.75 90 ARG A CA 1
ATOM 649 C C . ARG A 1 90 ? 1.195 -0.711 8.172 1 98.75 90 ARG A C 1
ATOM 651 O O . ARG A 1 90 ? 0.395 -1.171 7.352 1 98.75 90 ARG A O 1
ATOM 658 N N . SER A 1 91 ? 0.957 0.408 8.789 1 98.88 91 SER A N 1
ATOM 659 C CA . SER A 1 91 ? -0.122 1.266 8.312 1 98.88 91 SER A CA 1
ATOM 660 C C . SER A 1 91 ? 0.207 1.858 6.949 1 98.88 91 SER A C 1
ATOM 662 O O . SER A 1 91 ? 1.371 1.889 6.543 1 98.88 91 SER A O 1
ATOM 664 N N . ILE A 1 92 ? -0.868 2.219 6.223 1 98.94 92 ILE A N 1
ATOM 665 C CA . ILE A 1 92 ? -0.725 2.84 4.91 1 98.94 92 ILE A CA 1
ATOM 666 C C . ILE A 1 92 ? -1.401 4.207 4.906 1 98.94 92 ILE A C 1
ATOM 668 O O . ILE A 1 92 ? -2.57 4.328 5.281 1 98.94 92 ILE A O 1
ATOM 672 N N . VAL A 1 93 ? -0.675 5.266 4.582 1 98.94 93 VAL A N 1
ATOM 673 C CA . VAL A 1 93 ? -1.213 6.605 4.367 1 98.94 93 VAL A CA 1
ATOM 674 C C . VAL A 1 93 ? -1.061 6.992 2.896 1 98.94 93 VAL A C 1
ATOM 676 O O . VAL A 1 93 ? 0.058 7.141 2.4 1 98.94 93 VAL A O 1
ATOM 679 N N . HIS A 1 94 ? -2.158 7.125 2.217 1 98.69 94 HIS A N 1
ATOM 680 C CA . HIS A 1 94 ? -2.139 7.418 0.788 1 98.69 94 HIS A CA 1
ATOM 681 C C . HIS A 1 94 ? -2.83 8.742 0.487 1 98.69 94 HIS A C 1
ATOM 683 O O . HIS A 1 94 ? -3.951 8.984 0.943 1 98.69 94 HIS A O 1
ATOM 689 N N . GLY A 1 95 ? -2.15 9.57 -0.282 1 98 95 GLY A N 1
ATOM 690 C CA . GLY A 1 95 ? -2.631 10.922 -0.529 1 98 95 GLY A CA 1
ATOM 691 C C . GLY A 1 95 ? -3.75 10.984 -1.552 1 98 95 GLY A C 1
ATOM 692 O O . GLY A 1 95 ? -3.875 10.086 -2.395 1 98 95 GLY A O 1
ATOM 693 N N . PRO A 1 96 ? -4.469 12.195 -1.42 1 98 96 PRO A N 1
ATOM 694 C CA . PRO A 1 96 ? -4.289 13.32 -0.492 1 98 96 PRO A CA 1
ATOM 695 C C . PRO A 1 96 ? -4.656 12.953 0.946 1 98 96 PRO A C 1
ATOM 697 O O . PRO A 1 96 ? -5.641 12.25 1.178 1 98 96 PRO A O 1
ATOM 700 N N . CYS A 1 97 ? -3.885 13.344 1.849 1 98.81 97 CYS A N 1
ATOM 701 C CA . CYS A 1 97 ? -4.16 13.023 3.244 1 98.81 97 CYS A CA 1
ATOM 702 C C . CYS A 1 97 ? -3.449 13.992 4.18 1 98.81 97 CYS A C 1
ATOM 704 O O . CYS A 1 97 ? -2.289 14.344 3.953 1 98.81 97 CYS A O 1
ATOM 706 N N . GLU A 1 98 ? -4.16 14.445 5.184 1 98.88 98 GLU A N 1
ATOM 707 C CA . GLU A 1 98 ? -3.596 15.281 6.238 1 98.88 98 GLU A CA 1
ATOM 708 C C . GLU A 1 98 ? -3.838 14.672 7.617 1 98.88 98 GLU A C 1
ATOM 710 O O . GLU A 1 98 ? -4.984 14.445 8.008 1 98.88 98 GLU A O 1
ATOM 715 N N . VAL A 1 99 ? -2.781 14.391 8.312 1 98.94 99 VAL A N 1
ATOM 716 C CA . VAL A 1 99 ? -2.818 13.922 9.695 1 98.94 99 VAL A CA 1
ATOM 717 C C . VAL A 1 99 ? -2.336 15.031 10.633 1 98.94 99 VAL A C 1
ATOM 719 O O . VAL A 1 99 ? -1.258 15.594 10.43 1 98.94 99 VAL A O 1
ATOM 722 N N . GLY A 1 100 ? -3.094 15.359 11.633 1 98.88 100 GLY A N 1
ATOM 723 C CA . GLY A 1 100 ? -2.764 16.438 12.539 1 98.88 100 GLY A CA 1
ATOM 724 C C . GLY A 1 100 ? -1.677 16.078 13.539 1 98.88 100 GLY A C 1
ATOM 725 O O . GLY A 1 100 ? -0.916 15.133 13.312 1 98.88 100 GLY A O 1
ATOM 726 N N . ASP A 1 101 ? -1.572 16.906 14.641 1 98.81 101 ASP A N 1
ATOM 727 C CA . ASP A 1 101 ? -0.591 16.703 15.703 1 98.81 101 ASP A CA 1
ATOM 728 C C . ASP A 1 101 ? -1.113 15.727 16.75 1 98.81 101 ASP A C 1
ATOM 730 O O . ASP A 1 101 ? -2.312 15.695 17.031 1 98.81 101 ASP A O 1
ATOM 734 N N . ARG A 1 102 ? -0.16 14.922 17.297 1 98.44 102 ARG A N 1
ATOM 735 C CA . ARG A 1 102 ? -0.463 14.039 18.422 1 98.44 102 ARG A CA 1
ATOM 736 C C . ARG A 1 102 ? -1.528 13.016 18.031 1 98.44 102 ARG A C 1
ATOM 738 O O . ARG A 1 102 ? -2.463 12.773 18.797 1 98.44 102 ARG A O 1
ATOM 745 N N . VAL A 1 103 ? -1.421 12.578 16.844 1 98.81 103 VAL A N 1
ATOM 746 C CA . VAL A 1 103 ? -2.332 11.562 16.344 1 98.81 103 VAL A CA 1
ATOM 747 C C . VAL A 1 103 ? -1.662 10.188 16.406 1 98.81 103 VAL A C 1
ATOM 749 O O . VAL A 1 103 ? -0.452 10.07 16.188 1 98.81 103 VAL A O 1
ATOM 752 N N . PHE A 1 104 ? -2.436 9.164 16.703 1 98.88 104 PHE A N 1
ATOM 753 C CA . PHE A 1 104 ? -1.979 7.777 16.641 1 98.88 104 PHE A CA 1
ATOM 754 C C . PHE A 1 104 ? -2.766 6.996 15.602 1 98.88 104 PHE A C 1
ATOM 756 O O . PHE A 1 104 ? -3.992 6.91 15.672 1 98.88 104 PHE A O 1
ATOM 763 N N . ILE A 1 105 ? -2.088 6.504 14.586 1 98.88 105 ILE A N 1
ATOM 764 C CA . ILE A 1 105 ? -2.676 5.598 13.602 1 98.88 105 ILE A CA 1
ATOM 765 C C . ILE A 1 105 ? -2.236 4.164 13.898 1 98.88 105 ILE A C 1
ATOM 767 O O . ILE A 1 105 ? -1.05 3.842 13.805 1 98.88 105 ILE A O 1
ATOM 771 N N . GLY A 1 106 ? -3.131 3.305 14.125 1 98.69 106 GLY A N 1
ATOM 772 C CA . GLY A 1 106 ? -2.869 1.97 14.641 1 98.69 106 GLY A CA 1
ATOM 773 C C . GLY A 1 106 ? -2.408 0.999 13.57 1 98.69 106 GLY A C 1
ATOM 774 O O . GLY A 1 106 ? -2.441 1.317 12.375 1 98.69 106 GLY A O 1
ATOM 775 N N . PHE A 1 107 ? -2.078 -0.219 14 1 98.62 107 PHE A N 1
ATOM 776 C CA . PHE A 1 107 ? -1.459 -1.25 13.172 1 98.62 107 PHE A CA 1
ATOM 777 C C . PHE A 1 107 ? -2.342 -1.59 11.977 1 98.62 107 PHE A C 1
ATOM 779 O O . PHE A 1 107 ? -3.545 -1.807 12.125 1 98.62 107 PHE A O 1
ATOM 786 N N . ASN A 1 108 ? -1.684 -1.544 10.773 1 98.69 108 ASN A N 1
ATOM 787 C CA . ASN A 1 108 ? -2.312 -2.021 9.547 1 98.69 108 ASN A CA 1
ATOM 788 C C . ASN A 1 108 ? -3.494 -1.146 9.141 1 98.69 108 ASN A C 1
ATOM 790 O O . ASN A 1 108 ? -4.301 -1.533 8.297 1 98.69 108 ASN A O 1
ATOM 794 N N . SER A 1 109 ? -3.695 -0.026 9.781 1 98.88 109 SER A N 1
ATOM 795 C CA . SER A 1 109 ? -4.801 0.844 9.391 1 98.88 109 SER A CA 1
ATOM 796 C C . SER A 1 109 ? -4.473 1.617 8.117 1 98.88 109 SER A C 1
ATOM 798 O O . SER A 1 109 ? -3.301 1.796 7.777 1 98.88 109 SER A O 1
ATOM 800 N N . VAL A 1 110 ? -5.543 1.986 7.414 1 98.88 110 VAL A N 1
ATOM 801 C CA . VAL A 1 110 ? -5.406 2.639 6.117 1 98.88 110 VAL A CA 1
ATOM 802 C C . VAL A 1 110 ? -6.066 4.016 6.156 1 98.88 110 VAL A C 1
ATOM 804 O O . VAL A 1 110 ? -7.227 4.141 6.547 1 98.88 110 VAL A O 1
ATOM 807 N N . LEU A 1 111 ? -5.305 5.059 5.812 1 98.81 111 LEU A N 1
ATOM 808 C CA . LEU A 1 111 ? -5.836 6.391 5.547 1 98.81 111 LEU A CA 1
ATOM 809 C C . LEU A 1 111 ? -5.75 6.723 4.059 1 98.81 111 LEU A C 1
ATOM 811 O O . LEU A 1 111 ? -4.691 6.574 3.447 1 98.81 111 LEU A O 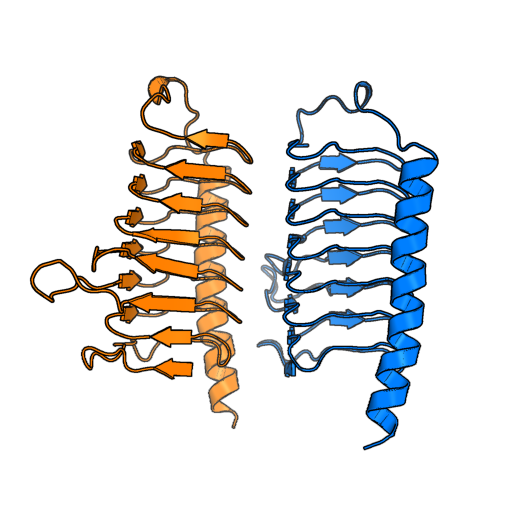1
ATOM 815 N N . PHE A 1 112 ? -6.859 7.148 3.488 1 97.19 112 PHE A N 1
ATOM 816 C CA . PHE A 1 112 ? -6.879 7.531 2.082 1 97.19 112 PHE A CA 1
ATOM 817 C C . PHE A 1 112 ? -7.891 8.648 1.836 1 97.19 112 PHE A C 1
ATOM 819 O O . PHE A 1 112 ? -9.062 8.508 2.18 1 97.19 112 PHE A O 1
ATOM 826 N N . ASN A 1 113 ? -7.418 9.719 1.216 1 97 113 ASN A N 1
ATOM 827 C CA . ASN A 1 113 ? -8.32 10.805 0.846 1 97 113 ASN A CA 1
ATOM 828 C C . ASN A 1 113 ? -9.078 11.336 2.057 1 97 113 ASN A C 1
ATOM 830 O O . ASN A 1 113 ? -10.312 11.422 2.031 1 97 113 ASN A O 1
ATOM 834 N N . CYS A 1 114 ? -8.305 11.719 3.111 1 98.38 114 CYS A N 1
ATOM 835 C CA . CYS A 1 114 ? -8.977 12.125 4.336 1 98.38 114 CYS A CA 1
ATOM 836 C C . CYS A 1 114 ? -8.125 13.109 5.133 1 98.38 114 CYS A C 1
ATOM 838 O O . CYS A 1 114 ? -6.957 13.328 4.801 1 98.38 114 CYS A O 1
ATOM 840 N N . ARG A 1 115 ? -8.719 13.719 6.062 1 98.69 115 ARG A N 1
ATOM 841 C CA . ARG A 1 115 ? -8.07 14.508 7.109 1 98.69 115 ARG A CA 1
ATOM 842 C C . ARG A 1 115 ? -8.367 13.938 8.492 1 98.69 115 ARG A C 1
ATOM 844 O O . ARG A 1 115 ? -9.516 13.602 8.797 1 98.69 115 ARG A O 1
ATOM 851 N N . VAL A 1 116 ? -7.359 13.773 9.273 1 98.81 116 VAL A N 1
ATOM 852 C CA . VAL A 1 116 ? -7.488 13.312 10.648 1 98.81 116 VAL A CA 1
ATOM 853 C C . VAL A 1 116 ? -7 14.398 11.602 1 98.81 116 VAL A C 1
ATOM 855 O O . VAL A 1 116 ? -5.82 14.758 11.602 1 98.81 116 VAL A O 1
ATOM 858 N N . GLY A 1 117 ? -7.875 14.883 12.422 1 98.81 117 GLY A N 1
ATOM 859 C CA . GLY A 1 117 ? -7.586 16.031 13.266 1 98.81 117 GLY A CA 1
ATOM 860 C C . GLY A 1 117 ? -6.699 15.695 14.453 1 98.81 117 GLY A C 1
ATOM 861 O O . GLY A 1 117 ? -6.48 14.523 14.758 1 98.81 117 GLY A O 1
ATOM 862 N N . ASP A 1 118 ? -6.309 16.781 15.172 1 98.75 118 ASP A N 1
ATOM 863 C CA . ASP A 1 118 ? -5.363 16.672 16.281 1 98.75 118 ASP A CA 1
ATOM 864 C C . ASP A 1 118 ? -5.891 15.719 17.344 1 98.75 118 ASP A C 1
ATOM 866 O O . ASP A 1 118 ? -7.082 15.734 17.672 1 98.75 118 ASP A O 1
ATOM 870 N N . GLY A 1 119 ? -5.016 14.859 17.766 1 98.62 119 GLY A N 1
ATOM 871 C CA . GLY A 1 119 ? -5.309 14.07 18.953 1 98.62 119 GLY A CA 1
ATOM 872 C C . GLY A 1 119 ? -6.188 12.867 18.656 1 98.62 119 GLY A C 1
ATOM 873 O O . GLY A 1 119 ? -6.566 12.133 19.578 1 98.62 119 GLY A O 1
ATOM 874 N N . CYS A 1 120 ? -6.547 12.641 17.438 1 98.75 120 CYS A N 1
ATOM 875 C CA . CYS A 1 120 ? -7.336 11.461 17.109 1 98.75 120 CYS A CA 1
ATOM 876 C C . CYS A 1 120 ? -6.539 10.188 17.344 1 98.75 120 CYS A C 1
ATOM 878 O O . CYS A 1 120 ? -5.309 10.195 17.281 1 98.75 120 CYS A O 1
ATOM 880 N N . VAL A 1 121 ? -7.223 9.18 17.656 1 98.81 121 VAL A N 1
ATOM 881 C CA . VAL A 1 121 ? -6.676 7.824 17.75 1 98.81 121 VAL A CA 1
ATOM 882 C C . VAL A 1 121 ? -7.449 6.895 16.812 1 98.81 121 VAL A C 1
ATOM 884 O O . VAL A 1 121 ? -8.648 6.688 16.984 1 98.81 121 VAL A O 1
ATOM 887 N N . VAL A 1 122 ? -6.801 6.402 15.82 1 98.75 122 VAL A N 1
ATOM 888 C CA . VAL A 1 122 ? -7.352 5.387 14.93 1 98.75 122 VAL A CA 1
ATOM 889 C C . VAL A 1 122 ? -6.762 4.02 15.273 1 98.75 122 VAL A C 1
ATOM 891 O O . VAL A 1 122 ? -5.551 3.814 15.164 1 98.75 122 VAL A O 1
ATOM 894 N N . ARG A 1 123 ? -7.543 3.078 15.625 1 98.38 123 ARG A N 1
ATOM 895 C CA . ARG A 1 123 ? -7.043 1.795 16.109 1 98.38 123 ARG A CA 1
ATOM 896 C C . ARG A 1 123 ? -6.781 0.841 14.945 1 98.38 123 ARG A C 1
ATOM 898 O O . ARG A 1 123 ? -6.809 1.249 13.781 1 98.38 123 ARG A O 1
ATOM 905 N N . HIS A 1 124 ? -6.59 -0.397 15.234 1 98.62 124 HIS A N 1
ATOM 906 C CA . HIS A 1 124 ? -5.953 -1.362 14.344 1 98.62 124 HIS A CA 1
ATOM 907 C C . HIS A 1 124 ? -6.918 -1.834 13.258 1 98.62 124 HIS A C 1
ATOM 909 O O . HIS A 1 124 ? -8.109 -2.014 13.523 1 98.62 124 HIS A O 1
ATOM 915 N N . ASN A 1 125 ? -6.344 -1.959 12.047 1 98.62 125 ASN A N 1
ATOM 916 C CA . ASN A 1 125 ? -7.074 -2.506 10.906 1 98.62 125 ASN A CA 1
ATOM 917 C C . ASN A 1 125 ? -8.281 -1.645 10.539 1 98.62 125 ASN A C 1
ATOM 919 O O . ASN A 1 125 ? -9.242 -2.135 9.953 1 98.62 125 ASN A O 1
ATOM 923 N N . ALA A 1 126 ? -8.297 -0.405 10.945 1 98.62 126 ALA A N 1
ATOM 924 C CA . ALA A 1 126 ? -9.359 0.525 10.562 1 98.62 126 ALA A CA 1
ATOM 925 C C . ALA A 1 126 ? -9.07 1.155 9.203 1 98.62 126 ALA A C 1
ATOM 927 O O . ALA A 1 126 ? -7.93 1.126 8.727 1 98.62 126 ALA A O 1
ATOM 928 N N . VAL A 1 127 ? -10.141 1.606 8.57 1 98.81 127 VAL A N 1
ATOM 929 C CA . VAL A 1 127 ? -10.016 2.338 7.316 1 98.81 127 VAL A CA 1
ATOM 930 C C . VAL A 1 127 ? -10.719 3.689 7.43 1 98.81 127 VAL A C 1
ATOM 932 O O . VAL A 1 127 ? -11.898 3.756 7.797 1 98.81 127 VAL A O 1
ATOM 935 N N . VAL A 1 128 ? -9.984 4.762 7.246 1 98.75 128 VAL A N 1
ATOM 936 C CA . VAL A 1 128 ? -10.555 6.098 7.117 1 98.75 128 VAL A CA 1
ATOM 937 C C . VAL A 1 128 ? -10.383 6.602 5.684 1 98.75 128 VAL A C 1
ATOM 939 O O . VAL A 1 128 ? -9.258 6.844 5.238 1 98.75 128 VAL A O 1
ATOM 942 N N . ASP A 1 129 ? -11.461 6.793 5 1 97.56 129 ASP A N 1
ATOM 943 C CA . ASP A 1 129 ? -11.414 7.062 3.564 1 97.56 129 ASP A CA 1
ATOM 944 C C . ASP A 1 129 ? -12.516 8.031 3.148 1 97.56 129 ASP A C 1
ATOM 946 O O . ASP A 1 129 ? -13.703 7.746 3.322 1 97.56 129 ASP A O 1
ATOM 950 N N . GLY A 1 130 ? -12.125 9.141 2.615 1 96.44 130 GLY A N 1
ATOM 951 C CA . GLY A 1 130 ? -13.07 10.047 1.985 1 96.44 130 GLY A CA 1
ATOM 952 C C . GLY A 1 130 ? -13.812 10.914 2.98 1 96.44 130 GLY A C 1
ATOM 953 O O . GLY A 1 130 ? -14.977 11.273 2.76 1 96.44 130 GLY A O 1
ATOM 954 N N . CYS A 1 131 ? -13.219 11.102 4.129 1 95.62 131 CYS A N 1
ATOM 955 C CA . CYS A 1 131 ? -13.891 11.922 5.121 1 95.62 131 CYS A CA 1
ATOM 956 C C . CYS A 1 131 ? -12.891 12.711 5.953 1 95.62 131 CYS A C 1
ATOM 958 O O . CYS A 1 131 ? -11.695 12.398 5.953 1 95.62 131 CYS A O 1
ATOM 960 N N . ASP A 1 132 ? -13.398 13.727 6.602 1 96.94 132 ASP A N 1
ATOM 961 C CA . ASP A 1 132 ? -12.625 14.508 7.559 1 96.94 132 ASP A CA 1
ATOM 962 C C . ASP A 1 132 ? -13.031 14.172 8.992 1 96.94 132 ASP A C 1
ATOM 964 O O . ASP A 1 132 ? -14.195 14.336 9.367 1 96.94 132 ASP A O 1
ATOM 968 N N . LEU A 1 133 ? -12.102 13.703 9.75 1 97.94 133 LEU A N 1
ATOM 969 C CA . LEU A 1 133 ? -12.312 13.461 11.172 1 97.94 133 LEU A CA 1
ATOM 970 C C . LEU A 1 133 ? -11.82 14.641 12 1 97.94 133 LEU A C 1
ATOM 972 O O . LEU A 1 133 ? -10.617 14.891 12.078 1 97.94 133 LEU A O 1
ATOM 976 N N . PRO A 1 134 ? -12.688 15.422 12.641 1 97.75 134 PRO A N 1
ATOM 977 C CA . PRO A 1 134 ? -12.234 16.516 13.5 1 97.75 134 PRO A CA 1
ATOM 978 C C . PRO A 1 134 ? -11.375 16.031 14.664 1 97.75 134 PRO A C 1
ATOM 980 O O . PRO A 1 134 ? -11.195 14.82 14.844 1 97.75 134 PRO A O 1
ATOM 983 N N . ALA A 1 135 ? -10.922 17 15.414 1 98.38 135 ALA A N 1
ATOM 984 C CA . ALA A 1 135 ? -9.984 16.672 16.484 1 98.38 135 ALA A CA 1
ATOM 985 C C . ALA A 1 135 ? -10.641 15.805 17.547 1 98.38 135 ALA A C 1
ATOM 987 O O . ALA A 1 135 ? -11.812 15.984 17.875 1 98.38 135 ALA A O 1
ATOM 988 N N . GLY A 1 136 ? -9.859 14.844 18.031 1 98.25 136 GLY A N 1
ATOM 989 C CA . GLY A 1 136 ? -10.188 14.172 19.281 1 98.25 136 GLY A CA 1
ATOM 990 C C . GLY A 1 136 ? -11.102 12.977 19.094 1 98.25 136 GLY A C 1
ATOM 991 O O . GLY A 1 136 ? -11.711 12.5 20.062 1 98.25 136 GLY A O 1
ATOM 992 N N . PHE A 1 137 ? -11.25 12.477 17.906 1 98.31 137 PHE A N 1
ATOM 993 C CA . PHE A 1 137 ? -12.109 11.32 17.688 1 98.31 137 PHE A CA 1
ATOM 994 C C . PHE A 1 137 ? -11.344 10.023 17.922 1 98.31 137 PHE A C 1
ATOM 996 O O . PHE A 1 137 ? -10.141 9.945 17.641 1 98.31 137 PHE A O 1
ATOM 1003 N N . TYR A 1 138 ? -12.016 9.047 18.406 1 98.62 138 TYR A N 1
ATOM 1004 C CA . TYR A 1 138 ? -11.523 7.688 18.562 1 98.62 138 TYR A CA 1
ATOM 1005 C C . TYR A 1 138 ? -12.172 6.746 17.562 1 98.62 138 TYR A C 1
ATOM 1007 O O . TYR A 1 138 ? -13.398 6.605 17.531 1 98.62 138 TYR A O 1
ATOM 1015 N N . VAL A 1 139 ? -11.383 6.113 16.703 1 98.5 139 VAL A N 1
ATOM 1016 C CA . VAL A 1 139 ? -11.875 5.129 15.75 1 98.5 139 VAL A CA 1
ATOM 1017 C C . VAL A 1 139 ? -11.547 3.721 16.234 1 98.5 139 VAL A C 1
ATOM 1019 O O . VAL A 1 139 ? -10.375 3.328 16.266 1 98.5 139 VAL A O 1
ATOM 1022 N N . PRO A 1 140 ? -12.531 2.914 16.562 1 97.75 140 PRO A N 1
ATOM 1023 C CA . PRO A 1 140 ? -12.258 1.554 17.031 1 97.75 140 PRO A CA 1
ATOM 1024 C C . PRO A 1 140 ? -11.641 0.67 15.938 1 97.75 140 PRO A C 1
ATOM 1026 O O . PRO A 1 140 ? -11.789 0.959 14.75 1 97.75 140 PRO A O 1
ATOM 1029 N N . SER A 1 141 ? -11.008 -0.426 16.391 1 98 141 SER A N 1
ATOM 1030 C CA . SER A 1 141 ? -10.391 -1.377 15.477 1 98 141 SER A CA 1
ATOM 1031 C C . SER A 1 141 ? -11.406 -1.92 14.477 1 98 141 SER A C 1
ATOM 1033 O O . SER A 1 141 ? -12.562 -2.164 14.828 1 98 141 SER A O 1
ATOM 1035 N N . THR A 1 142 ? -10.977 -2.01 13.219 1 97.69 142 THR A N 1
ATOM 1036 C CA . THR A 1 142 ? -11.656 -2.701 12.133 1 97.69 142 THR A CA 1
ATOM 1037 C C . THR A 1 142 ? -12.836 -1.878 11.617 1 97.69 142 THR A C 1
ATOM 1039 O O . THR A 1 142 ? -13.609 -2.346 10.781 1 97.69 142 THR A O 1
ATOM 1042 N N . GLU A 1 143 ? -12.938 -0.631 12.125 1 97.31 143 GLU A N 1
ATOM 1043 C CA . GLU A 1 143 ? -14.039 0.201 11.648 1 97.31 143 GLU A CA 1
ATOM 1044 C C . GLU A 1 143 ? -13.68 0.893 10.336 1 97.31 143 GLU A C 1
ATOM 1046 O O . GLU A 1 143 ? -12.508 1.179 10.078 1 97.31 143 GLU A O 1
ATOM 1051 N N . ARG A 1 144 ? -14.703 1.078 9.586 1 97.5 144 ARG A N 1
ATOM 1052 C CA . ARG A 1 144 ? -14.594 1.867 8.367 1 97.5 144 ARG A CA 1
ATOM 1053 C C . ARG A 1 144 ? -15.281 3.221 8.523 1 97.5 144 ARG A C 1
ATOM 1055 O O . ARG A 1 144 ? -16.484 3.285 8.781 1 97.5 144 ARG A O 1
ATOM 1062 N N . ILE A 1 145 ? -14.492 4.242 8.391 1 97.88 145 ILE A N 1
ATOM 1063 C CA . ILE A 1 145 ? -15.023 5.602 8.461 1 97.88 145 ILE A CA 1
ATOM 1064 C C . ILE A 1 145 ? -14.992 6.242 7.078 1 97.88 145 ILE A C 1
ATOM 1066 O O . ILE A 1 145 ? -13.953 6.25 6.414 1 97.88 145 ILE A O 1
ATOM 1070 N N . GLY A 1 146 ? -16.156 6.715 6.621 1 96.31 146 GLY A N 1
ATOM 1071 C CA . GLY A 1 146 ? -16.266 7.297 5.293 1 96.31 146 GLY A CA 1
ATOM 1072 C C . GLY A 1 146 ? -17.297 8.414 5.219 1 96.31 146 GLY A C 1
ATOM 1073 O O . GLY A 1 146 ? -17.75 8.914 6.25 1 96.31 146 GLY A O 1
ATOM 1074 N N . PRO A 1 147 ? -17.672 8.797 3.953 1 93.69 147 PRO A N 1
ATOM 1075 C CA . PRO A 1 147 ? -18.531 9.961 3.742 1 93.69 147 PRO A CA 1
ATOM 1076 C C . PRO A 1 147 ? -19.906 9.812 4.398 1 93.69 147 PRO A C 1
ATOM 1078 O O . PRO A 1 147 ? -20.547 10.805 4.734 1 93.69 147 PRO A O 1
ATOM 1081 N N . ARG A 1 148 ? -20.375 8.586 4.656 1 94.31 148 ARG A N 1
ATOM 1082 C CA . ARG A 1 148 ? -21.719 8.367 5.168 1 94.31 148 ARG A CA 1
ATOM 1083 C C . ARG A 1 148 ? -21.703 8.094 6.668 1 94.31 148 ARG A C 1
ATOM 1085 O O . ARG A 1 148 ? -22.75 7.859 7.273 1 94.31 148 ARG A O 1
ATOM 1092 N N . THR A 1 149 ? -20.5 8.062 7.223 1 95.88 149 THR A N 1
ATOM 1093 C CA . THR A 1 149 ? -20.406 7.805 8.656 1 95.88 149 THR A CA 1
ATOM 1094 C C . THR A 1 149 ? -21 8.953 9.461 1 95.88 149 THR A C 1
ATOM 1096 O O . THR A 1 149 ? -20.734 10.125 9.164 1 95.88 149 THR A O 1
ATOM 1099 N N . ASP A 1 150 ? -21.812 8.672 10.508 1 96.56 150 ASP A N 1
ATOM 1100 C CA . ASP A 1 150 ? -22.328 9.664 11.453 1 96.56 150 ASP A CA 1
ATOM 1101 C C . ASP A 1 150 ? -21.297 9.969 12.539 1 96.56 150 ASP A C 1
ATOM 1103 O O . ASP A 1 150 ? -21.234 9.273 13.555 1 96.56 150 ASP A O 1
ATOM 1107 N N . LEU A 1 151 ? -20.641 10.961 12.414 1 94.81 151 LEU A N 1
ATOM 1108 C CA . LEU A 1 151 ? -19.547 11.312 13.305 1 94.81 151 LEU A CA 1
ATOM 1109 C C . LEU A 1 151 ? -20.062 11.633 14.703 1 94.81 151 LEU A C 1
ATOM 1111 O O . LEU A 1 151 ? -19.344 11.445 15.695 1 94.81 151 LEU A O 1
ATOM 1115 N N . ALA A 1 152 ? -21.219 12.164 14.742 1 94.62 152 ALA A N 1
ATOM 1116 C CA . ALA A 1 152 ? -21.797 12.547 16.031 1 94.62 152 ALA A CA 1
ATOM 1117 C C . ALA A 1 152 ? -21.938 11.336 16.953 1 94.62 152 ALA A C 1
ATOM 1119 O O . ALA A 1 152 ? -21.953 11.477 18.172 1 94.62 152 ALA A O 1
ATOM 1120 N N . SER A 1 153 ? -21.984 10.195 16.422 1 95.69 153 SER A N 1
ATOM 1121 C CA . SER A 1 153 ? -22.203 8.984 17.188 1 95.69 153 SER A CA 1
ATOM 1122 C C . SER A 1 153 ? -20.875 8.312 17.547 1 95.69 153 SER A C 1
ATOM 1124 O O . SER A 1 153 ? -20.844 7.332 18.297 1 95.69 153 SER A O 1
ATOM 1126 N N . MET A 1 154 ? -19.812 8.852 17.125 1 95.81 154 MET A N 1
ATOM 1127 C CA . MET A 1 154 ? -18.5 8.227 17.328 1 95.81 154 MET A CA 1
ATOM 1128 C C . MET A 1 154 ? -17.938 8.602 18.688 1 95.81 154 MET A C 1
ATOM 1130 O O . MET A 1 154 ? -18.109 9.727 19.156 1 95.81 154 MET A O 1
ATOM 1134 N N . PRO A 1 155 ? -17.281 7.695 19.234 1 96.56 155 PRO A N 1
ATOM 1135 C CA . PRO A 1 155 ? -16.656 8 20.531 1 96.56 155 PRO A CA 1
ATOM 1136 C C . PRO A 1 155 ? -15.523 9.008 20.406 1 96.56 155 PRO A C 1
ATOM 1138 O O . PRO A 1 155 ? -14.922 9.148 19.344 1 96.56 155 PRO A O 1
ATOM 1141 N N . ARG A 1 156 ? -15.258 9.648 21.578 1 97.69 156 ARG A N 1
ATOM 1142 C CA . ARG A 1 156 ? -14.125 10.555 21.703 1 97.69 156 ARG A CA 1
ATOM 1143 C C . ARG A 1 156 ? -12.945 9.852 22.375 1 97.69 156 ARG A C 1
ATOM 1145 O O . ARG A 1 156 ? -13.117 8.836 23.047 1 97.69 156 ARG A O 1
ATOM 1152 N N . VAL A 1 157 ? -11.836 10.43 22.156 1 98 157 VAL A N 1
ATOM 1153 C CA . VAL A 1 157 ? -10.625 9.828 22.719 1 98 157 VAL A CA 1
ATOM 1154 C C . VAL A 1 157 ? -10.656 9.914 24.234 1 98 157 VAL A C 1
ATOM 1156 O O . VAL A 1 157 ? -10.984 10.961 24.797 1 98 157 VAL A O 1
ATOM 1159 N N . SER A 1 158 ? -10.305 8.867 24.844 1 96.88 158 SER A N 1
ATOM 1160 C CA . SER A 1 158 ? -10.164 8.859 26.297 1 96.88 158 SER A CA 1
ATOM 1161 C C . SER A 1 158 ? -8.805 9.391 26.719 1 96.88 158 SER A C 1
ATOM 1163 O O . SER A 1 158 ? -7.879 9.477 25.906 1 96.88 158 SER A O 1
ATOM 1165 N N . VAL A 1 159 ? -8.688 9.609 27.984 1 96 159 VAL A N 1
ATOM 1166 C CA . VAL A 1 159 ? -7.414 10.062 28.547 1 96 159 VAL A CA 1
ATOM 1167 C C . VAL A 1 159 ? -6.359 8.977 28.359 1 96 159 VAL A C 1
ATOM 1169 O O . VAL A 1 159 ? -5.227 9.258 27.969 1 96 159 VAL A O 1
ATOM 1172 N N . SER A 1 160 ? -6.715 7.762 28.609 1 95.88 160 SER A N 1
ATOM 1173 C CA . SER A 1 160 ? -5.789 6.641 28.516 1 95.88 160 SER A CA 1
ATOM 1174 C C . SER A 1 160 ? -5.281 6.469 27.078 1 95.88 160 SER A C 1
ATOM 1176 O O . SER A 1 160 ? -4.098 6.195 26.875 1 95.88 160 SER A O 1
ATOM 1178 N N . ALA A 1 161 ? -6.133 6.621 26.203 1 94.94 161 ALA A N 1
ATOM 1179 C CA . ALA A 1 161 ? -5.738 6.504 24.797 1 94.94 161 ALA A CA 1
ATOM 1180 C C . ALA A 1 161 ? -4.793 7.637 24.406 1 94.94 161 ALA A C 1
ATOM 1182 O O . ALA A 1 161 ? -3.828 7.418 23.672 1 94.94 161 ALA A O 1
ATOM 1183 N N . SER A 1 162 ? -5.098 8.758 24.828 1 95 162 SER A N 1
ATOM 1184 C CA . SER A 1 162 ? -4.234 9.906 24.562 1 95 162 SER A CA 1
ATOM 1185 C C . SER A 1 162 ? -2.85 9.711 25.172 1 95 162 SER A C 1
ATOM 1187 O O . SER A 1 162 ? -1.839 10.008 24.531 1 95 162 SER A O 1
ATOM 1189 N N . GLU A 1 163 ? -2.842 9.227 26.359 1 94.69 163 GLU A N 1
ATOM 1190 C CA . GLU A 1 163 ? -1.572 8.984 27.047 1 94.69 163 GLU A CA 1
ATOM 1191 C C . GLU A 1 163 ? -0.757 7.914 26.312 1 94.69 163 GLU A C 1
ATOM 1193 O O . GLU A 1 163 ? 0.469 8.016 26.234 1 94.69 163 GLU A O 1
ATOM 1198 N N . PHE A 1 164 ? -1.359 6.902 25.891 1 94.56 164 PHE A N 1
ATOM 1199 C CA . PHE A 1 164 ? -0.688 5.875 25.094 1 94.56 164 PHE A CA 1
ATOM 1200 C C . PHE A 1 164 ? -0.013 6.484 23.875 1 94.56 164 PHE A C 1
ATOM 1202 O O . PHE A 1 164 ? 1.169 6.238 23.625 1 94.56 164 PHE A O 1
ATOM 1209 N N . SER A 1 165 ? -0.763 7.223 23.188 1 92.81 165 SER A N 1
ATOM 1210 C CA . SER A 1 165 ? -0.251 7.906 22.016 1 92.81 165 SER A CA 1
ATOM 1211 C C . SER A 1 165 ? 0.984 8.734 22.344 1 92.81 165 SER A C 1
ATOM 1213 O O . SER A 1 165 ? 1.999 8.656 21.641 1 92.81 165 SER A O 1
ATOM 1215 N N . GLU A 1 166 ? 0.891 9.477 23.375 1 93.88 166 GLU A N 1
ATOM 1216 C CA . GLU A 1 166 ? 1.993 10.336 23.781 1 93.88 166 GLU A CA 1
ATOM 1217 C C . GLU A 1 166 ? 3.217 9.523 24.172 1 93.88 166 GLU A C 1
ATOM 1219 O O . GLU A 1 166 ? 4.352 9.906 23.891 1 93.88 166 GLU A O 1
ATOM 1224 N N . ASP A 1 167 ? 2.967 8.438 24.812 1 95.25 167 ASP A N 1
ATOM 1225 C CA . ASP A 1 167 ? 4.055 7.57 25.234 1 95.25 167 ASP A CA 1
ATOM 1226 C C . ASP A 1 167 ? 4.785 6.961 24.047 1 95.25 167 ASP A C 1
ATOM 1228 O O . ASP A 1 167 ? 6.016 6.863 24.047 1 95.25 167 ASP A O 1
ATOM 1232 N N . VAL A 1 168 ? 4.051 6.539 23.109 1 94.62 168 VAL A N 1
ATOM 1233 C CA . VAL A 1 168 ? 4.652 5.977 21.906 1 94.62 168 VAL A CA 1
ATOM 1234 C C . VAL A 1 168 ? 5.555 7.016 21.234 1 94.62 168 VAL A C 1
ATOM 1236 O O . VAL A 1 168 ? 6.703 6.727 20.906 1 94.62 168 VAL A O 1
ATOM 1239 N N . ALA A 1 169 ? 5.082 8.219 21.078 1 93.81 169 ALA A N 1
ATOM 1240 C CA . ALA A 1 169 ? 5.836 9.297 20.438 1 93.81 169 ALA A CA 1
ATOM 1241 C C . ALA A 1 169 ? 7.121 9.594 21.219 1 93.81 169 ALA A C 1
ATOM 1243 O O . ALA A 1 169 ? 8.195 9.703 20.625 1 93.81 169 ALA A O 1
ATOM 1244 N N . ARG A 1 170 ? 6.957 9.641 22.484 1 93.25 170 ARG A N 1
ATOM 1245 C CA . ARG A 1 170 ? 8.109 9.945 23.328 1 93.25 170 ARG A CA 1
ATOM 1246 C C . ARG A 1 170 ? 9.164 8.852 23.234 1 93.25 170 ARG A C 1
ATOM 1248 O O . ARG A 1 170 ? 10.352 9.133 23.109 1 93.25 170 ARG A O 1
ATOM 1255 N N . THR A 1 171 ? 8.766 7.652 23.328 1 94 171 THR A N 1
ATOM 1256 C CA . THR A 1 171 ? 9.672 6.508 23.281 1 94 171 THR A CA 1
ATOM 1257 C C . THR A 1 171 ? 10.445 6.5 21.969 1 94 171 THR A C 1
ATOM 1259 O O . THR A 1 171 ? 11.648 6.23 21.953 1 94 171 THR A O 1
ATOM 1262 N N . ASN A 1 172 ? 9.828 6.855 20.922 1 92.19 172 ASN A N 1
ATOM 1263 C CA . ASN A 1 172 ? 10.508 6.805 19.641 1 92.19 172 ASN A CA 1
ATOM 1264 C C . ASN A 1 172 ? 11.484 7.961 19.469 1 92.19 172 ASN A C 1
ATOM 1266 O O . ASN A 1 172 ? 12.508 7.824 18.797 1 92.19 172 ASN A O 1
ATOM 1270 N N . VAL A 1 173 ? 11.203 9.047 20.125 1 92.31 173 VAL A N 1
ATOM 1271 C CA . VAL A 1 173 ? 12.18 10.125 20.141 1 92.31 173 VAL A CA 1
ATOM 1272 C C . VAL A 1 173 ? 13.445 9.68 20.859 1 92.31 173 VAL A C 1
ATOM 1274 O O . VAL A 1 173 ? 14.555 9.969 20.422 1 92.31 173 VAL A O 1
ATOM 1277 N N . ASP A 1 174 ? 13.219 8.93 21.906 1 94.19 174 ASP A N 1
ATOM 1278 C CA . ASP A 1 174 ? 14.359 8.375 22.625 1 94.19 174 ASP A CA 1
ATOM 1279 C C . ASP A 1 174 ? 15.148 7.398 21.75 1 94.19 174 ASP A C 1
ATOM 1281 O O . ASP A 1 174 ? 16.375 7.355 21.812 1 94.19 174 ASP A O 1
ATOM 1285 N N . LEU A 1 175 ? 14.484 6.648 21.031 1 93.94 175 LEU A N 1
ATOM 1286 C CA . LEU A 1 175 ? 15.133 5.703 20.141 1 93.94 175 LEU A CA 1
ATOM 1287 C C . LEU A 1 175 ? 15.984 6.43 19.094 1 93.94 175 LEU A C 1
ATOM 1289 O O . LEU A 1 175 ? 17.078 5.965 18.75 1 93.94 175 LEU A O 1
ATOM 1293 N N . VAL A 1 176 ? 15.5 7.547 18.594 1 95.69 176 VAL A N 1
ATOM 1294 C CA . VAL A 1 176 ? 16.25 8.344 17.625 1 95.69 176 VAL A CA 1
ATOM 1295 C C . VAL A 1 176 ? 17.625 8.68 18.203 1 95.69 176 VAL A C 1
ATOM 1297 O O . VAL A 1 176 ? 18.656 8.445 17.562 1 95.69 176 VAL A O 1
ATOM 1300 N N . ARG A 1 177 ? 17.594 9.172 19.391 1 93.75 177 ARG A N 1
ATOM 1301 C CA . ARG A 1 177 ? 18.859 9.531 20.047 1 93.75 177 ARG A CA 1
ATOM 1302 C C . ARG A 1 177 ? 19.766 8.32 20.203 1 93.75 177 ARG A C 1
ATOM 1304 O O . ARG A 1 177 ? 20.969 8.398 19.953 1 93.75 177 ARG A O 1
ATOM 1311 N N . GLY A 1 178 ? 19.203 7.25 20.594 1 93.75 178 GLY A N 1
ATOM 1312 C CA . GLY A 1 178 ? 19.969 6.023 20.797 1 93.75 178 GLY A CA 1
ATOM 1313 C C . GLY A 1 178 ? 20.594 5.496 19.516 1 93.75 178 GLY A C 1
ATOM 1314 O O . GLY A 1 178 ? 21.781 5.18 19.484 1 93.75 178 GLY A O 1
ATOM 1315 N N . TYR A 1 179 ? 19.875 5.387 18.484 1 93.81 179 TYR A N 1
ATOM 1316 C CA . TYR A 1 179 ? 20.359 4.824 17.219 1 93.81 179 TYR A CA 1
ATOM 1317 C C . TYR A 1 179 ? 21.375 5.754 16.578 1 93.81 179 TYR A C 1
ATOM 1319 O O . TYR A 1 179 ? 22.328 5.293 15.938 1 93.81 179 TYR A O 1
ATOM 1327 N N . LYS A 1 180 ? 21.125 7.016 16.703 1 91.81 180 LYS A N 1
ATOM 1328 C CA . LYS A 1 180 ? 22.094 7.961 16.156 1 91.81 180 LYS A CA 1
ATOM 1329 C C . LYS A 1 180 ? 23.438 7.848 16.859 1 91.81 180 LYS A C 1
ATOM 1331 O O . LYS A 1 180 ? 24.484 7.953 16.219 1 91.81 180 LYS A O 1
ATOM 1336 N N . SER A 1 181 ? 23.391 7.691 18.109 1 90.62 181 SER A N 1
ATOM 1337 C CA . SER A 1 181 ? 24.625 7.492 18.844 1 90.62 181 SER A CA 1
ATOM 1338 C C . SER A 1 181 ? 25.375 6.25 18.375 1 90.62 181 SER A C 1
ATOM 1340 O O . SER A 1 181 ? 26.594 6.266 18.234 1 90.62 181 SER A O 1
ATOM 1342 N N . LEU A 1 182 ? 24.641 5.23 18.094 1 90.19 182 LEU A N 1
ATOM 1343 C CA . LEU A 1 182 ? 25.234 3.99 17.609 1 90.19 182 LEU A CA 1
ATOM 1344 C C . LEU A 1 182 ? 25.844 4.18 16.219 1 90.19 182 LEU A C 1
ATOM 1346 O O . LEU A 1 182 ? 26.891 3.621 15.922 1 90.19 182 LEU A O 1
ATOM 1350 N N . GLN A 1 183 ? 25.25 4.93 15.375 1 85.44 183 GLN A N 1
ATOM 1351 C CA . GLN A 1 183 ? 25.734 5.184 14.016 1 85.44 183 GLN A CA 1
ATOM 1352 C C . GLN A 1 183 ? 27.047 5.957 14.039 1 85.44 183 GLN A C 1
ATOM 1354 O O . GLN A 1 183 ? 27.859 5.816 13.133 1 85.44 183 GLN A O 1
ATOM 1359 N N . ASN A 1 184 ? 27.203 6.727 15.039 1 79.44 184 ASN A N 1
ATOM 1360 C CA . ASN A 1 184 ? 28.391 7.555 15.164 1 79.44 184 ASN A CA 1
ATOM 1361 C C . ASN A 1 184 ? 29.578 6.758 15.703 1 79.44 184 ASN A C 1
ATOM 1363 O O . ASN A 1 184 ? 30.719 7.223 15.656 1 79.44 184 ASN A O 1
ATOM 1367 N N . GLU A 1 185 ? 29.391 5.66 16.172 1 72.62 185 GLU A N 1
ATOM 1368 C CA . GLU A 1 185 ? 30.484 4.828 16.672 1 72.62 185 GLU A CA 1
ATOM 1369 C C . GLU A 1 185 ? 31.219 4.152 15.531 1 72.62 185 GLU A C 1
ATOM 1371 O O . GLU A 1 185 ? 32.406 3.799 15.664 1 72.62 185 GLU A O 1
ATOM 1376 N N . PHE A 1 186 ? 30.75 4.031 14.305 1 58.09 186 PHE A N 1
ATOM 1377 C CA . PHE A 1 186 ? 31.484 3.434 13.203 1 58.09 186 PHE A CA 1
ATOM 1378 C C . PHE A 1 186 ? 31.656 4.426 12.055 1 58.09 186 PHE A C 1
ATOM 1380 O O . PHE A 1 186 ? 30.797 5.285 11.852 1 58.09 186 PHE A O 1
ATOM 1387 N N . MET B 1 1 ? 15.68 -8.328 -6.512 1 89.5 1 MET B N 1
ATOM 1388 C CA . MET B 1 1 ? 16.547 -9.5 -6.66 1 89.5 1 MET B CA 1
ATOM 1389 C C . MET B 1 1 ? 15.805 -10.625 -7.375 1 89.5 1 MET B C 1
ATOM 1391 O O . MET B 1 1 ? 14.656 -10.938 -7.039 1 89.5 1 MET B O 1
ATOM 1395 N N . ILE B 1 2 ? 16.344 -11.164 -8.438 1 96.06 2 ILE B N 1
ATOM 1396 C CA . ILE B 1 2 ? 15.828 -12.281 -9.203 1 96.06 2 ILE B CA 1
ATOM 1397 C C . ILE B 1 2 ? 16.5 -13.578 -8.75 1 96.06 2 ILE B C 1
ATOM 1399 O O . ILE B 1 2 ? 17.734 -13.664 -8.719 1 96.06 2 ILE B O 1
ATOM 1403 N N . ARG B 1 3 ? 15.648 -14.586 -8.391 1 97.62 3 ARG B N 1
ATOM 1404 C CA . ARG B 1 3 ? 16.188 -15.789 -7.77 1 97.62 3 ARG B CA 1
ATOM 1405 C C . ARG B 1 3 ? 15.633 -17.047 -8.445 1 97.62 3 ARG B C 1
ATOM 1407 O O . ARG B 1 3 ? 14.477 -17.078 -8.859 1 97.62 3 ARG B O 1
ATOM 1414 N N . LYS B 1 4 ? 16.562 -18.047 -8.477 1 97.69 4 LYS B N 1
ATOM 1415 C CA . LYS B 1 4 ? 16.141 -19.391 -8.844 1 97.69 4 LYS B CA 1
ATOM 1416 C C . LYS B 1 4 ? 15.383 -20.062 -7.699 1 97.69 4 LYS B C 1
ATOM 1418 O O . LYS B 1 4 ? 15.719 -19.859 -6.527 1 97.69 4 LYS B O 1
ATOM 1423 N N . ASN B 1 5 ? 14.391 -20.859 -8.062 1 97.81 5 ASN B N 1
ATOM 1424 C CA . ASN B 1 5 ? 13.758 -21.688 -7.043 1 97.81 5 ASN B CA 1
ATOM 1425 C C . ASN B 1 5 ? 14.422 -23.062 -6.953 1 97.81 5 ASN B C 1
ATOM 1427 O O . ASN B 1 5 ? 15.32 -23.375 -7.734 1 97.81 5 ASN B O 1
ATOM 1431 N N . PRO B 1 6 ? 14.008 -23.891 -5.945 1 96.75 6 PRO B N 1
ATOM 1432 C CA . PRO B 1 6 ? 14.664 -25.188 -5.762 1 96.75 6 PRO B CA 1
ATOM 1433 C C . PRO B 1 6 ? 14.531 -26.094 -6.988 1 96.75 6 PRO B C 1
ATOM 1435 O O . PRO B 1 6 ? 15.398 -26.938 -7.23 1 96.75 6 PRO B O 1
ATOM 1438 N N . SER B 1 7 ? 13.484 -25.953 -7.801 1 96.81 7 SER B N 1
ATOM 1439 C CA . SER B 1 7 ? 13.258 -26.781 -8.984 1 96.81 7 SER B CA 1
ATOM 1440 C C . SER B 1 7 ? 14.125 -26.312 -10.148 1 96.81 7 SER B C 1
ATOM 1442 O O . SER B 1 7 ? 14.195 -26.984 -11.188 1 96.81 7 SER B O 1
ATOM 1444 N N . GLY B 1 8 ? 14.734 -25.156 -10.016 1 97.69 8 GLY B N 1
ATOM 1445 C CA . GLY B 1 8 ? 15.656 -24.672 -11.023 1 97.69 8 GLY B CA 1
ATOM 1446 C C . GLY B 1 8 ? 15.039 -23.625 -11.938 1 97.69 8 GLY B C 1
ATOM 1447 O O . GLY B 1 8 ? 15.688 -23.156 -12.875 1 97.69 8 GLY B O 1
ATOM 1448 N N . ASP B 1 9 ? 13.812 -23.281 -11.695 1 97.88 9 ASP B N 1
ATOM 1449 C CA . ASP B 1 9 ? 13.133 -22.297 -12.547 1 97.88 9 ASP B CA 1
ATOM 1450 C C . ASP B 1 9 ? 13.633 -20.891 -12.266 1 97.88 9 ASP B C 1
ATOM 1452 O O . ASP B 1 9 ? 13.883 -20.531 -11.109 1 97.88 9 ASP B O 1
ATOM 1456 N N . LEU B 1 10 ? 13.688 -20.094 -13.32 1 98.44 10 LEU B N 1
ATOM 1457 C CA . LEU B 1 10 ? 14.008 -18.672 -13.234 1 98.44 10 LEU B CA 1
ATOM 1458 C C . LEU B 1 10 ? 12.859 -17.812 -13.766 1 98.44 10 LEU B C 1
ATOM 1460 O O . LEU B 1 10 ? 12.219 -18.172 -14.758 1 98.44 10 LEU B O 1
ATOM 1464 N N . PRO B 1 11 ? 12.695 -16.672 -13.164 1 98.75 11 PRO B N 1
ATOM 1465 C CA . PRO B 1 11 ? 11.656 -15.773 -13.68 1 98.75 11 PRO B CA 1
ATOM 1466 C C . PRO B 1 11 ? 11.922 -15.32 -15.109 1 98.75 11 PRO B C 1
ATOM 1468 O O . PRO B 1 11 ? 13.086 -15.188 -15.516 1 98.75 11 PRO B O 1
ATOM 1471 N N . VAL B 1 12 ? 10.883 -15.219 -15.828 1 98.81 12 VAL B N 1
ATOM 1472 C CA . VAL B 1 12 ? 10.914 -14.617 -17.156 1 98.81 12 VAL B CA 1
ATOM 1473 C C . VAL B 1 12 ? 10.273 -13.227 -17.109 1 98.81 12 VAL B C 1
ATOM 1475 O O . VAL B 1 12 ? 9.062 -13.102 -16.922 1 98.81 12 VAL B O 1
ATOM 1478 N N . ILE B 1 13 ? 11.062 -12.219 -17.359 1 98.75 13 ILE B N 1
ATOM 1479 C CA . ILE B 1 13 ? 10.609 -10.844 -17.172 1 98.75 13 ILE B CA 1
ATOM 1480 C C . ILE B 1 13 ? 10.805 -10.055 -18.469 1 98.75 13 ILE B C 1
ATOM 1482 O O . ILE B 1 13 ? 11.914 -9.977 -19 1 98.75 13 ILE B O 1
ATOM 1486 N N . ASP B 1 14 ? 9.664 -9.547 -18.922 1 98.75 14 ASP B N 1
ATOM 1487 C CA . ASP B 1 14 ? 9.766 -8.719 -20.125 1 98.75 14 ASP B CA 1
ATOM 1488 C C . ASP B 1 14 ? 10.727 -7.551 -19.906 1 98.75 14 ASP B C 1
ATOM 1490 O O . ASP B 1 14 ? 10.727 -6.926 -18.844 1 98.75 14 ASP B O 1
ATOM 1494 N N . GLU B 1 15 ? 11.461 -7.141 -20.906 1 97.44 15 GLU B N 1
ATOM 1495 C CA . GLU B 1 15 ? 12.492 -6.113 -20.797 1 97.44 15 GLU B CA 1
ATOM 1496 C C . GLU B 1 15 ? 11.891 -4.75 -20.469 1 97.44 15 GLU B C 1
ATOM 1498 O O . GLU B 1 15 ? 12.555 -3.896 -19.891 1 97.44 15 GLU B O 1
ATOM 1503 N N . SER B 1 16 ? 10.602 -4.555 -20.734 1 97.81 16 SER B N 1
ATOM 1504 C CA . SER B 1 16 ? 9.977 -3.254 -20.531 1 97.81 16 SER B CA 1
ATOM 1505 C C . SER B 1 16 ? 9.461 -3.115 -19.109 1 97.81 16 SER B C 1
ATOM 1507 O O . SER B 1 16 ? 9.07 -2.023 -18.688 1 97.81 16 SER B O 1
ATOM 1509 N N . ALA B 1 17 ? 9.422 -4.16 -18.375 1 98.31 17 ALA B N 1
ATOM 1510 C CA . ALA B 1 17 ? 8.938 -4.113 -17 1 98.31 17 ALA B CA 1
ATOM 1511 C C . ALA B 1 17 ? 9.953 -3.443 -16.078 1 98.31 17 ALA B C 1
ATOM 1513 O O . ALA B 1 17 ? 11.156 -3.463 -16.344 1 98.31 17 ALA B O 1
ATOM 1514 N N . TYR B 1 18 ? 9.43 -2.787 -15.109 1 98.25 18 TYR B N 1
ATOM 1515 C CA . TYR B 1 18 ? 10.281 -2.262 -14.047 1 98.25 18 TYR B CA 1
ATOM 1516 C C . TYR B 1 18 ? 10.133 -3.082 -12.773 1 98.25 18 TYR B C 1
ATOM 1518 O O . TYR B 1 18 ? 9.023 -3.242 -12.258 1 98.25 18 TYR B O 1
ATOM 1526 N N . VAL B 1 19 ? 11.25 -3.588 -12.273 1 98.31 19 VAL B N 1
ATOM 1527 C CA . VAL B 1 19 ? 11.297 -4.316 -11.008 1 98.31 19 VAL B CA 1
ATOM 1528 C C . VAL B 1 19 ? 12.25 -3.613 -10.039 1 98.31 19 VAL B C 1
ATOM 1530 O O . VAL B 1 19 ? 13.453 -3.523 -10.297 1 98.31 19 VAL B O 1
ATOM 1533 N N . ASP B 1 20 ? 11.641 -3.172 -8.984 1 97.94 20 ASP B N 1
ATOM 1534 C CA . ASP B 1 20 ? 12.477 -2.502 -7.996 1 97.94 20 ASP B CA 1
ATOM 1535 C C . ASP B 1 20 ? 13.578 -3.43 -7.484 1 97.94 20 ASP B C 1
ATOM 1537 O O . ASP B 1 20 ? 13.344 -4.621 -7.281 1 97.94 20 ASP B O 1
ATOM 1541 N N . LYS B 1 21 ? 14.719 -2.896 -7.094 1 96.44 21 LYS B N 1
ATOM 1542 C CA . LYS B 1 21 ? 15.891 -3.684 -6.723 1 96.44 21 LYS B CA 1
ATOM 1543 C C . LYS B 1 21 ? 15.656 -4.43 -5.41 1 96.44 21 LYS B C 1
ATOM 1545 O O . LYS B 1 21 ? 16.344 -5.418 -5.125 1 96.44 21 LYS B O 1
ATOM 1550 N N . THR B 1 22 ? 14.727 -3.902 -4.621 1 97.94 22 THR B N 1
ATOM 1551 C CA . THR B 1 22 ? 14.492 -4.539 -3.332 1 97.94 22 THR B CA 1
ATOM 1552 C C . THR B 1 22 ? 13.422 -5.621 -3.447 1 97.94 22 THR B C 1
ATOM 1554 O O . THR B 1 22 ? 13.156 -6.348 -2.486 1 97.94 22 THR B O 1
ATOM 1557 N N . ALA B 1 23 ? 12.742 -5.707 -4.531 1 98.62 23 ALA B N 1
ATOM 1558 C CA . ALA B 1 23 ? 11.742 -6.75 -4.738 1 98.62 23 ALA B CA 1
ATOM 1559 C C . ALA B 1 23 ? 12.398 -8.109 -4.945 1 98.62 23 ALA B C 1
ATOM 1561 O O . ALA B 1 23 ? 13.531 -8.195 -5.426 1 98.62 23 ALA B O 1
ATOM 1562 N N . ILE B 1 24 ? 11.664 -9.164 -4.578 1 98.81 24 ILE B N 1
ATOM 1563 C CA . ILE B 1 24 ? 12.133 -10.523 -4.789 1 98.81 24 ILE B CA 1
ATOM 1564 C C . ILE B 1 24 ? 11.211 -11.242 -5.777 1 98.81 24 ILE B C 1
ATOM 1566 O O . ILE B 1 24 ? 10.008 -11.367 -5.531 1 98.81 24 ILE B O 1
ATOM 1570 N N . ILE B 1 25 ? 11.758 -11.625 -6.855 1 98.88 25 ILE B N 1
ATOM 1571 C CA . ILE B 1 25 ? 11.078 -12.469 -7.828 1 98.88 25 ILE B CA 1
ATOM 1572 C C . ILE B 1 25 ? 11.773 -13.828 -7.91 1 98.88 25 ILE B C 1
ATOM 1574 O O . ILE B 1 25 ? 12.938 -13.906 -8.289 1 98.88 25 ILE B O 1
ATOM 1578 N N . CYS B 1 26 ? 11 -14.852 -7.59 1 98.81 26 CYS B N 1
ATOM 1579 C CA . CYS B 1 26 ? 11.664 -16.141 -7.402 1 98.81 26 CYS B CA 1
ATOM 1580 C C . CYS B 1 26 ? 10.93 -17.25 -8.141 1 98.81 26 CYS B C 1
ATOM 1582 O O . CYS B 1 26 ? 9.742 -17.484 -7.898 1 98.81 26 CYS B O 1
ATOM 1584 N N . GLY B 1 27 ? 11.633 -17.938 -9.047 1 98.62 27 GLY B N 1
ATOM 1585 C CA . GLY B 1 27 ? 11.125 -19.172 -9.602 1 98.62 27 GLY B CA 1
ATOM 1586 C C . GLY B 1 27 ? 10.266 -18.969 -10.836 1 98.62 27 GLY B C 1
ATOM 1587 O O . GLY B 1 27 ? 10.602 -18.172 -11.703 1 98.62 27 GLY B O 1
ATOM 1588 N N . LYS B 1 28 ? 9.164 -19.781 -10.93 1 98.69 28 LYS B N 1
ATOM 1589 C CA . LYS B 1 28 ? 8.359 -19.844 -12.148 1 98.69 28 LYS B CA 1
ATOM 1590 C C . LYS B 1 28 ? 7.367 -18.688 -12.219 1 98.69 28 LYS B C 1
ATOM 1592 O O . LYS B 1 28 ? 6.156 -18.891 -12.117 1 98.69 28 LYS B O 1
ATOM 1597 N N . VAL B 1 29 ? 7.957 -17.531 -12.445 1 98.88 29 VAL B N 1
ATOM 1598 C CA . VAL B 1 29 ? 7.199 -16.281 -12.523 1 98.88 29 VAL B CA 1
ATOM 1599 C C . VAL B 1 29 ? 7.359 -15.664 -13.906 1 98.88 29 VAL B C 1
ATOM 1601 O O . VAL B 1 29 ? 8.469 -15.609 -14.445 1 98.88 29 VAL B O 1
ATOM 1604 N N . ILE B 1 30 ? 6.289 -15.32 -14.477 1 98.94 30 ILE B N 1
ATOM 1605 C CA . ILE B 1 30 ? 6.289 -14.641 -15.766 1 98.94 30 ILE B CA 1
ATOM 1606 C C . ILE B 1 30 ? 5.738 -13.227 -15.602 1 98.94 30 ILE B C 1
ATOM 1608 O O . ILE B 1 30 ? 4.594 -13.039 -15.172 1 98.94 30 ILE B O 1
ATOM 1612 N N . ILE B 1 31 ? 6.504 -12.242 -15.898 1 98.88 31 ILE B N 1
ATOM 1613 C CA . ILE B 1 31 ? 6.113 -10.844 -15.844 1 98.88 31 ILE B CA 1
ATOM 1614 C C . ILE B 1 31 ? 6.094 -10.258 -17.266 1 98.88 31 ILE B C 1
ATOM 1616 O O . ILE B 1 31 ? 7.125 -10.219 -17.938 1 98.88 31 ILE B O 1
ATOM 1620 N N . GLN B 1 32 ? 4.941 -9.766 -17.656 1 98.88 32 GLN B N 1
ATOM 1621 C CA . GLN B 1 32 ? 4.75 -9.32 -19.031 1 98.88 32 GLN B CA 1
ATOM 1622 C C . GLN B 1 32 ? 5.086 -7.836 -19.188 1 98.88 32 GLN B C 1
ATOM 1624 O O . GLN B 1 32 ? 5.676 -7.234 -18.281 1 98.88 32 GLN B O 1
ATOM 1629 N N . ALA B 1 33 ? 4.758 -7.277 -20.344 1 98.69 33 ALA B N 1
ATOM 1630 C CA . ALA B 1 33 ? 5.246 -5.969 -20.766 1 98.69 33 ALA B CA 1
ATOM 1631 C C . ALA B 1 33 ? 4.738 -4.863 -19.844 1 98.69 33 ALA B C 1
ATOM 1633 O O . ALA B 1 33 ? 3.568 -4.867 -19.453 1 98.69 33 ALA B O 1
ATOM 1634 N N . ASN B 1 34 ? 5.566 -3.902 -19.438 1 98.5 34 ASN B N 1
ATOM 1635 C CA . ASN B 1 34 ? 5.262 -2.641 -18.766 1 98.5 34 ASN B CA 1
ATOM 1636 C C . ASN B 1 34 ? 4.688 -2.865 -17.375 1 98.5 34 ASN B C 1
ATOM 1638 O O . ASN B 1 34 ? 3.922 -2.041 -16.875 1 98.5 34 ASN B O 1
ATOM 1642 N N . VAL B 1 35 ? 5.035 -3.971 -16.828 1 98.81 35 VAL B N 1
ATOM 1643 C CA . VAL B 1 35 ? 4.609 -4.219 -15.461 1 98.81 35 VAL B CA 1
ATOM 1644 C C . VAL B 1 35 ? 5.508 -3.455 -14.492 1 98.81 35 VAL B C 1
ATOM 1646 O O . VAL B 1 35 ? 6.727 -3.414 -14.672 1 98.81 35 VAL B O 1
ATOM 1649 N N . PHE B 1 36 ? 4.867 -2.82 -13.555 1 98.69 36 PHE B N 1
ATOM 1650 C CA . PHE B 1 36 ? 5.582 -2.193 -12.453 1 98.69 36 PHE B CA 1
ATOM 1651 C C . PHE B 1 36 ? 5.594 -3.104 -11.227 1 98.69 36 PHE B C 1
ATOM 1653 O O . PHE B 1 36 ? 4.543 -3.549 -10.766 1 98.69 36 PHE B O 1
ATOM 1660 N N . VAL B 1 37 ? 6.766 -3.449 -10.688 1 98.81 37 VAL B N 1
ATOM 1661 C CA . VAL B 1 37 ? 6.91 -4.117 -9.398 1 98.81 37 VAL B CA 1
ATOM 1662 C C . VAL B 1 37 ? 7.648 -3.203 -8.422 1 98.81 37 VAL B C 1
ATOM 1664 O O . VAL B 1 37 ? 8.836 -2.916 -8.609 1 98.81 37 VAL B O 1
ATOM 1667 N N . GLY B 1 38 ? 6.941 -2.887 -7.359 1 98.38 38 GLY B N 1
ATOM 1668 C CA . GLY B 1 38 ? 7.453 -1.865 -6.457 1 98.38 38 GLY B CA 1
ATOM 1669 C C . GLY B 1 38 ? 8.359 -2.422 -5.375 1 98.38 38 GLY B C 1
ATOM 1670 O O . GLY B 1 38 ? 8.641 -3.621 -5.348 1 98.38 38 GLY B O 1
ATOM 1671 N N . PRO B 1 39 ? 8.789 -1.485 -4.48 1 98.5 39 PRO B N 1
ATOM 1672 C CA . PRO B 1 39 ? 9.711 -1.852 -3.402 1 98.5 39 PRO B CA 1
ATOM 1673 C C . PRO B 1 39 ? 9.156 -2.939 -2.488 1 98.5 39 PRO B C 1
ATOM 1675 O O . PRO B 1 39 ? 7.973 -2.908 -2.139 1 98.5 39 PRO B O 1
ATOM 1678 N N . TYR B 1 40 ? 9.992 -3.93 -2.162 1 98.75 40 TYR B N 1
ATOM 1679 C CA . TYR B 1 40 ? 9.805 -4.949 -1.136 1 98.75 40 TYR B CA 1
ATOM 1680 C C . TYR B 1 40 ? 8.648 -5.871 -1.49 1 98.75 40 TYR B C 1
ATOM 1682 O O . TYR B 1 40 ? 8.148 -6.605 -0.636 1 98.75 40 TYR B O 1
ATOM 1690 N N . ALA B 1 41 ? 8.18 -5.812 -2.752 1 98.88 41 ALA B N 1
ATOM 1691 C CA . ALA B 1 41 ? 7.27 -6.859 -3.209 1 98.88 41 ALA B CA 1
ATOM 1692 C C . ALA B 1 41 ? 7.977 -8.211 -3.262 1 98.88 41 ALA B C 1
ATOM 1694 O O . ALA B 1 41 ? 9.172 -8.289 -3.543 1 98.88 41 ALA B O 1
ATOM 1695 N N . VAL B 1 42 ? 7.223 -9.258 -2.955 1 98.94 42 VAL B N 1
ATOM 1696 C CA . VAL B 1 42 ? 7.738 -10.617 -3.035 1 98.94 42 VAL B CA 1
ATOM 1697 C C . VAL B 1 42 ? 6.805 -11.477 -3.885 1 98.94 42 VAL B C 1
ATOM 1699 O O . VAL B 1 42 ? 5.633 -11.656 -3.545 1 98.94 42 VAL B O 1
ATOM 1702 N N . ILE B 1 43 ? 7.305 -11.977 -4.977 1 98.94 43 ILE B N 1
ATOM 1703 C CA . ILE B 1 43 ? 6.594 -12.906 -5.852 1 98.94 43 ILE B CA 1
ATOM 1704 C C . ILE B 1 43 ? 7.367 -14.219 -5.945 1 98.94 43 ILE B C 1
ATOM 1706 O O . ILE B 1 43 ? 8.461 -14.258 -6.512 1 98.94 43 ILE B O 1
ATOM 1710 N N . ARG B 1 44 ? 6.77 -15.273 -5.348 1 98.75 44 ARG B N 1
ATOM 1711 C CA . ARG B 1 44 ? 7.512 -16.516 -5.227 1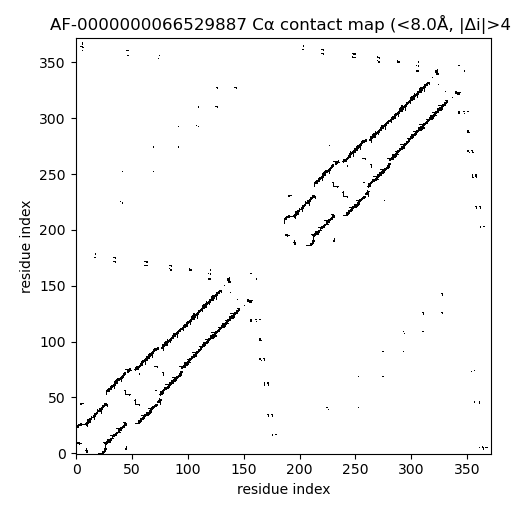 98.75 44 ARG B CA 1
ATOM 1712 C C . ARG B 1 44 ? 6.691 -17.703 -5.754 1 98.75 44 ARG B C 1
ATOM 1714 O O . ARG B 1 44 ? 5.641 -18.031 -5.199 1 98.75 44 ARG B O 1
ATOM 1721 N N . ALA B 1 45 ? 7.062 -18.266 -6.832 1 98.5 45 ALA B N 1
ATOM 1722 C CA . ALA B 1 45 ? 6.59 -19.562 -7.32 1 98.5 45 ALA B CA 1
ATOM 1723 C C . ALA B 1 45 ? 7.633 -20.656 -7.082 1 98.5 45 ALA B C 1
ATOM 1725 O O . ALA B 1 45 ? 8.523 -20.859 -7.914 1 98.5 45 ALA B O 1
ATOM 1726 N N . ASP B 1 46 ? 7.488 -21.438 -5.969 1 97.81 46 ASP B N 1
ATOM 1727 C CA . ASP B 1 46 ? 8.578 -22.344 -5.594 1 97.81 46 ASP B CA 1
ATOM 1728 C C . ASP B 1 46 ? 8.039 -23.625 -4.977 1 97.81 46 ASP B C 1
ATOM 1730 O O . ASP B 1 46 ? 8.797 -24.562 -4.719 1 97.81 46 ASP B O 1
ATOM 1734 N N . GLU B 1 47 ? 6.766 -23.672 -4.672 1 97.69 47 GLU B N 1
ATOM 1735 C CA . GLU B 1 47 ? 6.184 -24.906 -4.152 1 97.69 47 GLU B CA 1
ATOM 1736 C C . GLU B 1 47 ? 5.773 -25.844 -5.285 1 97.69 47 GLU B C 1
ATOM 1738 O O . GLU B 1 47 ? 5.352 -25.391 -6.352 1 97.69 47 GLU B O 1
ATOM 1743 N N . VAL B 1 48 ? 5.824 -27.141 -4.906 1 97.75 48 VAL B N 1
ATOM 1744 C CA . VAL B 1 48 ? 5.477 -28.141 -5.914 1 97.75 48 VAL B CA 1
ATOM 1745 C C . VAL B 1 48 ? 4.219 -28.891 -5.48 1 97.75 48 VAL B C 1
ATOM 1747 O O . VAL B 1 48 ? 3.877 -28.922 -4.297 1 97.75 48 VAL B O 1
ATOM 1750 N N . ASP B 1 49 ? 3.605 -29.469 -6.484 1 97.5 49 ASP B N 1
ATOM 1751 C CA . ASP B 1 49 ? 2.455 -30.328 -6.184 1 97.5 49 ASP B CA 1
ATOM 1752 C C . ASP B 1 49 ? 2.889 -31.75 -5.859 1 97.5 49 ASP B C 1
ATOM 1754 O O . ASP B 1 49 ? 4.078 -32 -5.684 1 97.5 49 ASP B O 1
ATOM 1758 N N . ALA B 1 50 ? 1.907 -32.594 -5.684 1 96.25 50 ALA B N 1
ATOM 1759 C CA . ALA B 1 50 ? 2.18 -33.969 -5.266 1 96.25 50 ALA B CA 1
ATOM 1760 C C . ALA B 1 50 ? 3.043 -34.688 -6.293 1 96.25 50 ALA B C 1
ATOM 1762 O O . ALA B 1 50 ? 3.809 -35.594 -5.941 1 96.25 50 ALA B O 1
ATOM 1763 N N . ASP B 1 51 ? 2.979 -34.344 -7.504 1 96.38 51 ASP B N 1
ATOM 1764 C CA . ASP B 1 51 ? 3.699 -35 -8.594 1 96.38 51 ASP B CA 1
ATOM 1765 C C . ASP B 1 51 ? 5.016 -34.281 -8.883 1 96.38 51 ASP B C 1
ATOM 1767 O O . ASP B 1 51 ? 5.695 -34.625 -9.859 1 96.38 51 ASP B O 1
ATOM 1771 N N . GLY B 1 52 ? 5.305 -33.25 -8.156 1 96.25 52 GLY B N 1
ATOM 1772 C CA . GLY B 1 52 ? 6.555 -32.5 -8.32 1 96.25 52 GLY B CA 1
ATOM 1773 C C . GLY B 1 52 ? 6.465 -31.391 -9.336 1 96.25 52 GLY B C 1
ATOM 1774 O O . GLY B 1 52 ? 7.477 -30.781 -9.688 1 96.25 52 GLY B O 1
ATOM 1775 N N . GLY B 1 53 ? 5.312 -31.125 -9.75 1 96.94 53 GLY B N 1
ATOM 1776 C CA . GLY B 1 53 ? 5.109 -30.062 -10.727 1 96.94 53 GLY B CA 1
ATOM 1777 C C . GLY B 1 53 ? 4.668 -28.75 -10.094 1 96.94 53 GLY B C 1
ATOM 1778 O O . GLY B 1 53 ? 4.523 -28.656 -8.875 1 96.94 53 GLY B O 1
ATOM 1779 N N . MET B 1 54 ? 4.645 -27.688 -10.922 1 97.81 54 MET B N 1
ATOM 1780 C CA . MET B 1 54 ? 4.191 -26.391 -10.453 1 97.81 54 MET B CA 1
ATOM 1781 C C . MET B 1 54 ? 3.666 -25.547 -11.617 1 97.81 54 MET B C 1
ATOM 1783 O O . MET B 1 54 ? 4.211 -25.594 -12.719 1 97.81 54 MET B O 1
ATOM 1787 N N . GLN B 1 55 ? 2.635 -24.859 -11.367 1 98.25 55 GLN B N 1
ATOM 1788 C CA . GLN B 1 55 ? 2.119 -23.875 -12.312 1 98.25 55 GLN B CA 1
ATOM 1789 C C . GLN B 1 55 ? 2.727 -22.484 -12.062 1 98.25 55 GLN B C 1
ATOM 1791 O O . GLN B 1 55 ? 3.154 -22.188 -10.945 1 98.25 55 GLN B O 1
ATOM 1796 N N . PRO B 1 56 ? 2.748 -21.672 -13.047 1 98.75 56 PRO B N 1
ATOM 1797 C CA . PRO B 1 56 ? 3.42 -20.375 -12.906 1 98.75 56 PRO B CA 1
ATOM 1798 C C . PRO B 1 56 ? 2.541 -19.328 -12.234 1 98.75 56 PRO B C 1
ATOM 1800 O O . PRO B 1 56 ? 1.318 -19.484 -12.172 1 98.75 56 PRO B O 1
ATOM 1803 N N . ILE B 1 57 ? 3.152 -18.312 -11.688 1 98.88 57 ILE B N 1
ATOM 1804 C CA . ILE B 1 57 ? 2.539 -17.016 -11.406 1 98.88 57 ILE B CA 1
ATOM 1805 C C . ILE B 1 57 ? 2.725 -16.078 -12.602 1 98.88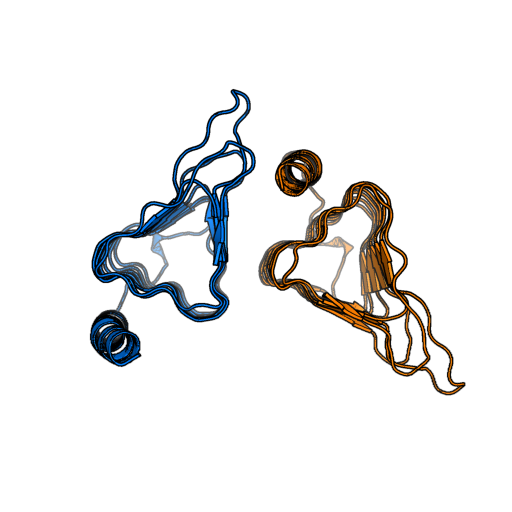 57 ILE B C 1
ATOM 1807 O O . ILE B 1 57 ? 3.854 -15.836 -13.031 1 98.88 57 ILE B O 1
ATOM 1811 N N . VAL B 1 58 ? 1.626 -15.602 -13.133 1 98.94 58 VAL B N 1
ATOM 1812 C CA . VAL B 1 58 ? 1.677 -14.766 -14.336 1 98.94 58 VAL B CA 1
ATOM 1813 C C . VAL B 1 58 ? 1.097 -13.391 -14.031 1 98.94 58 VAL B C 1
ATOM 1815 O O . VAL B 1 58 ? -0.02 -13.273 -13.516 1 98.94 58 VAL B O 1
ATOM 1818 N N . ILE B 1 59 ? 1.8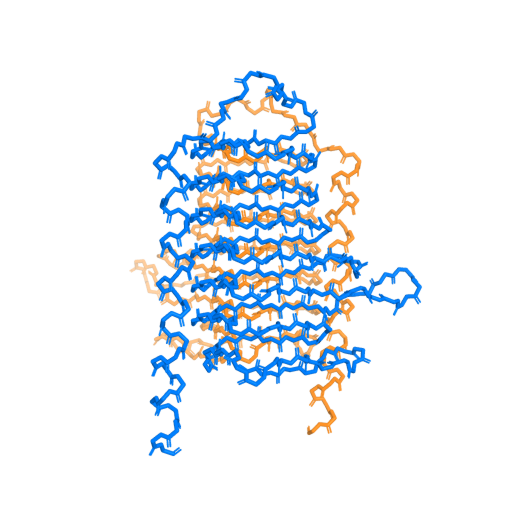86 -12.375 -14.328 1 98.94 59 ILE B N 1
ATOM 1819 C CA . ILE B 1 59 ? 1.42 -10.992 -14.227 1 98.94 59 ILE B CA 1
ATOM 1820 C C . ILE B 1 59 ? 1.257 -10.398 -15.625 1 98.94 59 ILE B C 1
ATOM 1822 O O . ILE B 1 59 ? 2.236 -10.25 -16.359 1 98.94 59 ILE B O 1
ATOM 1826 N N . GLY B 1 60 ? 0.024 -9.992 -15.953 1 98.94 60 GLY B N 1
ATOM 1827 C CA . GLY B 1 60 ? -0.305 -9.523 -17.281 1 98.94 60 GLY B CA 1
ATOM 1828 C C . GLY B 1 60 ? 0.212 -8.125 -17.562 1 98.94 60 GLY B C 1
ATOM 1829 O O . GLY B 1 60 ? 0.482 -7.355 -16.641 1 98.94 60 GLY B O 1
ATOM 1830 N N . ALA B 1 61 ? 0.249 -7.777 -18.828 1 98.88 61 ALA B N 1
ATOM 1831 C CA . ALA B 1 61 ? 0.858 -6.539 -19.297 1 98.88 61 ALA B CA 1
ATOM 1832 C C . ALA B 1 61 ? 0.153 -5.32 -18.719 1 98.88 61 ALA B C 1
ATOM 1834 O O . ALA B 1 61 ? -1.064 -5.332 -18.531 1 98.88 61 ALA B O 1
ATOM 1835 N N . ASN B 1 62 ? 0.92 -4.25 -18.422 1 98.69 62 ASN B N 1
ATOM 1836 C CA . ASN B 1 62 ? 0.438 -2.939 -18 1 98.69 62 ASN B CA 1
ATOM 1837 C C . ASN B 1 62 ? -0.199 -3.004 -16.609 1 98.69 62 ASN B C 1
ATOM 1839 O O . ASN B 1 62 ? -0.977 -2.123 -16.234 1 98.69 62 ASN B O 1
ATOM 1843 N N . SER B 1 63 ? 0.091 -4.074 -15.914 1 98.81 63 SER B N 1
ATOM 1844 C CA . SER B 1 63 ? -0.374 -4.203 -14.531 1 98.81 63 SER B CA 1
ATOM 1845 C C . SER B 1 63 ? 0.69 -3.738 -13.547 1 98.81 63 SER B C 1
ATOM 1847 O O . SER B 1 63 ? 1.815 -3.424 -13.938 1 98.81 63 SER B O 1
ATOM 1849 N N . ASN B 1 64 ? 0.318 -3.594 -12.312 1 97.81 64 ASN B N 1
ATOM 1850 C CA . ASN B 1 64 ? 1.297 -3.17 -11.32 1 97.81 64 ASN B CA 1
ATOM 1851 C C . ASN B 1 64 ? 1.153 -3.959 -10.023 1 97.81 64 ASN B C 1
ATOM 1853 O O . ASN B 1 64 ? 0.04 -4.293 -9.609 1 97.81 64 ASN B O 1
ATOM 1857 N N . ILE B 1 65 ? 2.221 -4.332 -9.438 1 98.88 65 ILE B N 1
ATOM 1858 C CA . ILE B 1 65 ? 2.41 -4.922 -8.117 1 98.88 65 ILE B CA 1
ATOM 1859 C C . ILE B 1 65 ? 3.09 -3.916 -7.195 1 98.88 65 ILE B C 1
ATOM 1861 O O . ILE B 1 65 ? 4.297 -3.689 -7.293 1 98.88 65 ILE B O 1
ATOM 1865 N N . GLN B 1 66 ? 2.312 -3.35 -6.293 1 98.75 66 GLN B N 1
ATOM 1866 C CA . GLN B 1 66 ? 2.793 -2.18 -5.566 1 98.75 66 GLN B CA 1
ATOM 1867 C C . GLN B 1 66 ? 3.604 -2.586 -4.336 1 98.75 66 GLN B C 1
ATOM 1869 O O . GLN B 1 66 ? 3.947 -3.76 -4.176 1 98.75 66 GLN B O 1
ATOM 1874 N N . ASP B 1 67 ? 3.984 -1.618 -3.529 1 98.81 67 ASP B N 1
ATOM 1875 C CA . ASP B 1 67 ? 4.98 -1.776 -2.477 1 98.81 67 ASP B CA 1
ATOM 1876 C C . ASP B 1 67 ? 4.531 -2.809 -1.443 1 98.81 67 ASP B C 1
ATOM 1878 O O . ASP B 1 67 ? 3.432 -2.707 -0.896 1 98.81 67 ASP B O 1
ATOM 1882 N N . GLY B 1 68 ? 5.379 -3.816 -1.257 1 98.81 68 GLY B N 1
ATOM 1883 C CA . GLY B 1 68 ? 5.184 -4.754 -0.162 1 98.81 68 GLY B CA 1
ATOM 1884 C C . GLY B 1 68 ? 4.18 -5.844 -0.484 1 98.81 68 GLY B C 1
ATOM 1885 O O . GLY B 1 68 ? 3.85 -6.668 0.374 1 98.81 68 GLY B O 1
ATOM 1886 N N . VAL B 1 69 ? 3.691 -5.898 -1.69 1 98.94 69 VAL B N 1
ATOM 1887 C CA . VAL B 1 69 ? 2.76 -6.953 -2.08 1 98.94 69 VAL B CA 1
ATOM 1888 C C . VAL B 1 69 ? 3.457 -8.312 -2.02 1 98.94 69 VAL B C 1
ATOM 1890 O O . VAL B 1 69 ? 4.629 -8.43 -2.387 1 98.94 69 VAL B O 1
ATOM 1893 N N . VAL B 1 70 ? 2.66 -9.32 -1.571 1 98.94 70 VAL B N 1
ATOM 1894 C CA . VAL B 1 70 ? 3.156 -10.695 -1.583 1 98.94 70 VAL B CA 1
ATOM 1895 C C . VAL B 1 70 ? 2.258 -11.555 -2.465 1 98.94 70 VAL B C 1
ATOM 1897 O O . VAL B 1 70 ? 1.039 -11.586 -2.279 1 98.94 70 VAL B O 1
ATOM 1900 N N . ILE B 1 71 ? 2.832 -12.227 -3.447 1 98.94 71 ILE B N 1
ATOM 1901 C CA . ILE B 1 71 ? 2.143 -13.227 -4.258 1 98.94 71 ILE B CA 1
ATOM 1902 C C . ILE B 1 71 ? 2.832 -14.578 -4.109 1 98.94 71 ILE B C 1
ATOM 1904 O O . ILE B 1 71 ? 4.031 -14.703 -4.363 1 98.94 71 ILE B O 1
ATOM 1908 N N . HIS B 1 72 ? 2.08 -15.531 -3.682 1 98.81 72 HIS B N 1
ATOM 1909 C CA . HIS B 1 72 ? 2.576 -16.875 -3.447 1 98.81 72 HIS B CA 1
ATOM 1910 C C . HIS B 1 72 ? 1.482 -17.922 -3.684 1 98.81 72 HIS B C 1
ATOM 1912 O O . HIS B 1 72 ? 0.321 -17.562 -3.9 1 98.81 72 HIS B O 1
ATOM 1918 N N . SER B 1 73 ? 1.88 -19.156 -3.801 1 96.88 73 SER B N 1
ATOM 1919 C CA . SER B 1 73 ? 0.875 -20.203 -3.992 1 96.88 73 SER B CA 1
ATOM 1920 C C . SER B 1 73 ? 1.268 -21.484 -3.27 1 96.88 73 SER B C 1
ATOM 1922 O O . SER B 1 73 ? 2.451 -21.828 -3.18 1 96.88 73 SER B O 1
ATOM 1924 N N . LYS B 1 74 ? 0.244 -22.062 -2.871 1 92.88 74 LYS B N 1
ATOM 1925 C CA . LYS B 1 74 ? 0.408 -23.375 -2.256 1 92.88 74 LYS B CA 1
ATOM 1926 C C . LYS B 1 74 ? 0.383 -24.484 -3.307 1 92.88 74 LYS B C 1
ATOM 1928 O O . LYS B 1 74 ? -0.399 -24.422 -4.258 1 92.88 74 LYS B O 1
ATOM 1933 N N . SER B 1 75 ? 1.23 -25.516 -3.072 1 96.44 75 SER B N 1
ATOM 1934 C CA . SER B 1 75 ? 1.143 -26.781 -3.789 1 96.44 75 SER B CA 1
ATOM 1935 C C . SER B 1 75 ? 1.272 -26.578 -5.293 1 96.44 75 SER B C 1
ATOM 1937 O O . SER B 1 75 ? 0.582 -27.234 -6.078 1 96.44 75 SER B O 1
ATOM 1939 N N . GLY B 1 76 ? 2.018 -25.594 -5.625 1 96.81 76 GLY B N 1
ATOM 1940 C CA . GLY B 1 76 ? 2.336 -25.406 -7.031 1 96.81 76 GLY B CA 1
ATOM 1941 C C . GLY B 1 76 ? 1.182 -24.828 -7.836 1 96.81 76 GLY B C 1
ATOM 1942 O O . GLY B 1 76 ? 1.18 -24.906 -9.062 1 96.81 76 GLY B O 1
ATOM 1943 N N . ALA B 1 77 ? 0.215 -24.281 -7.16 1 97.62 77 ALA B N 1
ATOM 1944 C CA . ALA B 1 77 ? -0.986 -23.781 -7.836 1 97.62 77 ALA B CA 1
ATOM 1945 C C . ALA B 1 77 ? -0.705 -22.5 -8.594 1 97.62 77 ALA B C 1
ATOM 1947 O O . ALA B 1 77 ? 0.205 -21.75 -8.234 1 97.62 77 ALA B O 1
ATOM 1948 N N . ALA B 1 78 ? -1.564 -22.234 -9.555 1 98.38 78 ALA B N 1
ATOM 1949 C CA . ALA B 1 78 ? -1.398 -21.062 -10.422 1 98.38 78 ALA B CA 1
ATOM 1950 C C . ALA B 1 78 ? -1.922 -19.812 -9.742 1 98.38 78 ALA B C 1
ATOM 1952 O O . ALA B 1 78 ? -2.891 -19.859 -8.977 1 98.38 78 ALA B O 1
ATOM 1953 N N . VAL B 1 79 ? -1.258 -18.719 -9.969 1 98.88 79 VAL B N 1
ATOM 1954 C CA . VAL B 1 79 ? -1.789 -17.375 -9.75 1 98.88 79 VAL B CA 1
ATOM 1955 C C . VAL B 1 79 ? -1.686 -16.547 -11.031 1 98.88 79 VAL B C 1
ATOM 1957 O O . VAL B 1 79 ? -0.62 -16.484 -11.648 1 98.88 79 VAL B O 1
ATOM 1960 N N . THR B 1 80 ? -2.816 -15.992 -11.422 1 98.94 80 THR B N 1
ATOM 1961 C CA . THR B 1 80 ? -2.818 -15.148 -12.609 1 98.94 80 THR B CA 1
ATOM 1962 C C . THR B 1 80 ? -3.396 -13.766 -12.289 1 98.94 80 THR B C 1
ATOM 1964 O O . THR B 1 80 ? -4.484 -13.664 -11.719 1 98.94 80 THR B O 1
ATOM 1967 N N . ILE B 1 81 ? -2.639 -12.758 -12.602 1 98.94 81 ILE B N 1
ATOM 1968 C CA . ILE B 1 81 ? -3.104 -11.375 -12.602 1 98.94 81 ILE B CA 1
ATOM 1969 C C . ILE B 1 81 ? -3.287 -10.891 -14.031 1 98.94 81 ILE B C 1
ATOM 1971 O O . ILE B 1 81 ? -2.352 -10.93 -14.836 1 98.94 81 ILE B O 1
ATOM 1975 N N . GLY B 1 82 ? -4.465 -10.453 -14.367 1 98.88 82 GLY B N 1
ATOM 1976 C CA . GLY B 1 82 ? -4.773 -10.016 -15.719 1 98.88 82 GLY B CA 1
ATOM 1977 C C . GLY B 1 82 ? -4.051 -8.742 -16.109 1 98.88 82 GLY B C 1
ATOM 1978 O O . GLY B 1 82 ? -3.096 -8.336 -15.453 1 98.88 82 GLY B O 1
ATOM 1979 N N . GLU B 1 83 ? -4.508 -8.109 -17.25 1 98.88 83 GLU B N 1
ATOM 1980 C CA . GLU B 1 83 ? -3.906 -6.895 -17.781 1 98.88 83 GLU B CA 1
ATOM 1981 C C . GLU B 1 83 ? -4.566 -5.648 -17.188 1 98.88 83 GLU B C 1
ATOM 1983 O O . GLU B 1 83 ? -5.758 -5.66 -16.875 1 98.88 83 GLU B O 1
ATOM 1988 N N . HIS B 1 84 ? -3.76 -4.59 -17.062 1 98.69 84 HIS B N 1
ATOM 1989 C CA . HIS B 1 84 ? -4.25 -3.305 -16.578 1 98.69 84 HIS B CA 1
ATOM 1990 C C . HIS B 1 84 ? -4.875 -3.438 -15.188 1 98.69 84 HIS B C 1
ATOM 1992 O O . HIS B 1 84 ? -5.852 -2.754 -14.875 1 98.69 84 HIS B O 1
ATOM 1998 N N . SER B 1 85 ? -4.375 -4.402 -14.438 1 98.88 85 SER B N 1
ATOM 1999 C CA . SER B 1 85 ? -4.863 -4.605 -13.07 1 98.88 85 SER B CA 1
ATOM 2000 C C . SER B 1 85 ? -3.857 -4.098 -12.047 1 98.88 85 SER B C 1
ATOM 2002 O O . SER B 1 85 ? -2.65 -4.094 -12.297 1 98.88 85 SER B O 1
ATOM 2004 N N . SER B 1 86 ? -4.348 -3.635 -10.961 1 98.88 86 SER B N 1
ATOM 2005 C CA . SER B 1 86 ? -3.506 -3.078 -9.906 1 98.88 86 SER B CA 1
ATOM 2006 C C . SER B 1 86 ? -3.658 -3.863 -8.609 1 98.88 86 SER B C 1
ATOM 2008 O O . SER B 1 86 ? -4.754 -3.941 -8.047 1 98.88 86 SER B O 1
ATOM 2010 N N . ILE B 1 87 ? -2.574 -4.469 -8.141 1 98.94 87 ILE B N 1
ATOM 2011 C CA . ILE B 1 87 ? -2.488 -5.035 -6.797 1 98.94 87 ILE B CA 1
ATOM 2012 C C . ILE B 1 87 ? -1.805 -4.043 -5.859 1 98.94 87 ILE B C 1
ATOM 2014 O O . ILE B 1 87 ? -0.581 -3.895 -5.891 1 98.94 87 ILE B O 1
ATOM 2018 N N . ALA B 1 88 ? -2.592 -3.424 -5.016 1 98.75 88 ALA B N 1
ATOM 2019 C CA . ALA B 1 88 ? -2.141 -2.225 -4.316 1 98.75 88 ALA B CA 1
ATOM 2020 C C . ALA B 1 88 ? -1.312 -2.584 -3.088 1 98.75 88 ALA B C 1
ATOM 2022 O O . ALA B 1 88 ? -1.171 -3.762 -2.75 1 98.75 88 ALA B O 1
ATOM 2023 N N . HIS B 1 89 ? -0.771 -1.536 -2.42 1 98.81 89 HIS B N 1
ATOM 2024 C CA . HIS B 1 89 ? 0.269 -1.665 -1.406 1 98.81 89 HIS B CA 1
ATOM 2025 C C . HIS B 1 89 ? -0.112 -2.705 -0.356 1 98.81 89 HIS B C 1
ATOM 2027 O O . HIS B 1 89 ? -1.219 -2.67 0.185 1 98.81 89 HIS B O 1
ATOM 2033 N N . ARG B 1 90 ? 0.816 -3.727 -0.143 1 98.69 90 ARG B N 1
ATOM 2034 C CA . ARG B 1 90 ? 0.854 -4.676 0.965 1 98.69 90 ARG B CA 1
ATOM 2035 C C . ARG B 1 90 ? -0.264 -5.703 0.845 1 98.69 90 ARG B C 1
ATOM 2037 O O . ARG B 1 90 ? -0.516 -6.465 1.779 1 98.69 90 ARG B O 1
ATOM 2044 N N . SER B 1 91 ? -0.975 -5.746 -0.223 1 98.81 91 SER B N 1
ATOM 2045 C CA . SER B 1 91 ? -1.95 -6.816 -0.423 1 98.81 91 SER B CA 1
ATOM 2046 C C . SER B 1 91 ? -1.264 -8.172 -0.579 1 98.81 91 SER B C 1
ATOM 2048 O O . SER B 1 91 ? -0.065 -8.234 -0.86 1 98.81 91 SER B O 1
ATOM 2050 N N . ILE B 1 92 ? -2.1 -9.219 -0.366 1 98.88 92 ILE B N 1
ATOM 2051 C CA . ILE B 1 92 ? -1.621 -10.594 -0.512 1 98.88 92 ILE B CA 1
ATOM 2052 C C . ILE B 1 92 ? -2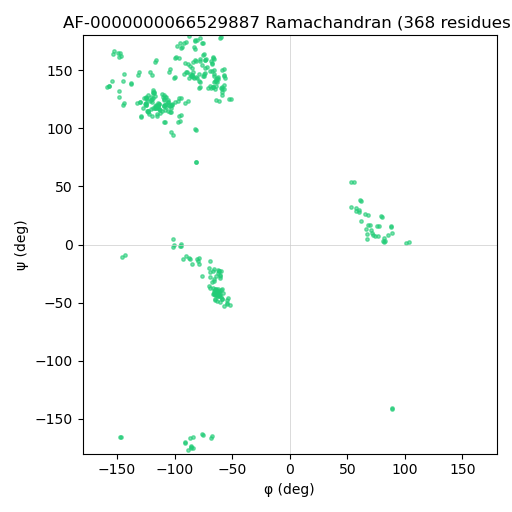.502 -11.344 -1.508 1 98.88 92 ILE B C 1
ATOM 2054 O O . ILE B 1 92 ? -3.73 -11.32 -1.397 1 98.88 92 ILE B O 1
ATOM 2058 N N . VAL B 1 93 ? -1.917 -11.938 -2.512 1 98.94 93 VAL B N 1
ATOM 2059 C CA . VAL B 1 93 ? -2.592 -12.867 -3.41 1 98.94 93 VAL B CA 1
ATOM 2060 C C . VAL B 1 93 ? -1.975 -14.258 -3.275 1 98.94 93 VAL B C 1
ATOM 2062 O O . VAL B 1 93 ? -0.808 -14.461 -3.621 1 98.94 93 VAL B O 1
ATOM 2065 N N . HIS B 1 94 ? -2.746 -15.156 -2.742 1 98.81 94 HIS B N 1
ATOM 2066 C CA . HIS B 1 94 ? -2.244 -16.5 -2.521 1 98.81 94 HIS B CA 1
ATOM 2067 C C . HIS B 1 94 ? -3.023 -17.531 -3.344 1 98.81 94 HIS B C 1
ATOM 2069 O O . HIS B 1 94 ? -4.254 -17.547 -3.299 1 98.81 94 HIS B O 1
ATOM 2075 N N . GLY B 1 95 ? -2.26 -18.297 -4.062 1 97.81 95 GLY B N 1
ATOM 2076 C CA . GLY B 1 95 ? -2.871 -19.25 -4.988 1 97.81 95 GLY B CA 1
ATOM 2077 C C . GLY B 1 95 ? -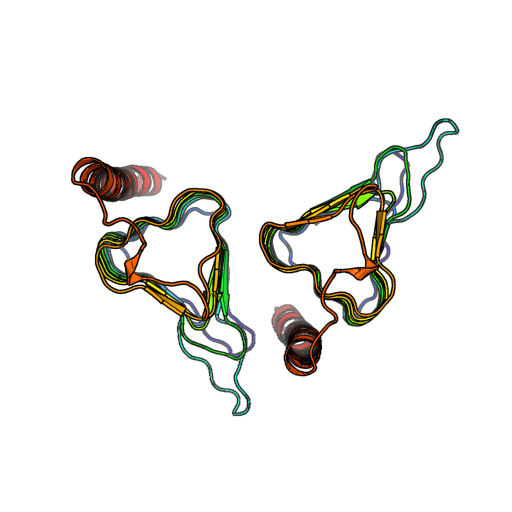3.51 -20.438 -4.293 1 97.81 95 GLY B C 1
ATOM 2078 O O . GLY B 1 95 ? -3.096 -20.812 -3.195 1 97.81 95 GLY B O 1
ATOM 2079 N N . PRO B 1 96 ? -4.496 -21.109 -5.109 1 98 96 PRO B N 1
ATOM 2080 C CA . PRO B 1 96 ? -4.91 -20.781 -6.473 1 98 96 PRO B CA 1
ATOM 2081 C C . PRO B 1 96 ? -5.723 -19.484 -6.543 1 98 96 PRO B C 1
ATOM 2083 O O . PRO B 1 96 ? -6.559 -19.234 -5.676 1 98 96 PRO B O 1
ATOM 2086 N N . CYS B 1 97 ? -5.441 -18.641 -7.461 1 98.75 97 CYS B N 1
ATOM 2087 C CA . CYS B 1 97 ? -6.152 -17.375 -7.578 1 98.75 97 CYS B CA 1
ATOM 2088 C C . CYS B 1 97 ? -6.055 -16.828 -8.992 1 98.75 97 CYS B C 1
ATOM 2090 O O . CYS B 1 97 ? -4.984 -16.859 -9.609 1 98.75 97 CYS B O 1
ATOM 2092 N N . GLU B 1 98 ? -7.188 -16.344 -9.477 1 98.88 98 GLU B N 1
ATOM 2093 C CA . GLU B 1 98 ? -7.234 -15.672 -10.773 1 98.88 98 GLU B CA 1
ATOM 2094 C C . GLU B 1 98 ? -7.852 -14.281 -10.648 1 98.88 98 GLU B C 1
ATOM 2096 O O . GLU B 1 98 ? -8.984 -14.141 -10.188 1 98.88 98 GLU B O 1
ATOM 2101 N N . VAL B 1 99 ? -7.09 -13.289 -11.031 1 98.94 99 VAL B N 1
ATOM 2102 C CA . VAL B 1 99 ? -7.555 -11.906 -11.102 1 98.94 99 VAL B CA 1
ATOM 2103 C C . VAL B 1 99 ? -7.691 -11.484 -12.562 1 98.94 99 VAL B C 1
ATOM 2105 O O . VAL B 1 99 ? -6.75 -11.625 -13.344 1 98.94 99 VAL B O 1
ATOM 2108 N N . GLY B 1 100 ? -8.852 -10.977 -12.922 1 98.88 100 GLY B N 1
ATOM 2109 C CA . GLY B 1 100 ? -9.109 -10.594 -14.305 1 98.88 100 GLY B CA 1
ATOM 2110 C C . GLY B 1 100 ? -8.438 -9.305 -14.711 1 98.88 100 GLY B C 1
ATOM 2111 O O . GLY B 1 100 ? -7.465 -8.883 -14.078 1 98.88 100 GLY B O 1
ATOM 2112 N N . ASP B 1 101 ? -8.922 -8.703 -15.883 1 98.88 101 ASP B N 1
ATOM 2113 C CA . ASP B 1 101 ? -8.398 -7.449 -16.406 1 98.88 101 ASP B CA 1
ATOM 2114 C C . ASP B 1 101 ? -9.062 -6.246 -15.75 1 98.88 101 ASP B C 1
ATOM 2116 O O . ASP B 1 101 ? -10.25 -6.305 -15.398 1 98.88 101 ASP B O 1
ATOM 2120 N N . ARG B 1 102 ? -8.258 -5.16 -15.586 1 98.69 102 ARG B N 1
ATOM 2121 C CA . ARG B 1 102 ? -8.781 -3.883 -15.109 1 98.69 102 ARG B CA 1
ATOM 2122 C C . ARG B 1 102 ? -9.391 -4.027 -13.711 1 98.69 102 ARG B C 1
ATOM 2124 O O . ARG B 1 102 ? -10.469 -3.498 -13.445 1 98.69 102 ARG B O 1
ATOM 2131 N N . VAL B 1 103 ? -8.727 -4.832 -12.93 1 98.88 103 VAL B N 1
ATOM 2132 C CA . VAL B 1 103 ? -9.148 -5.043 -11.555 1 98.88 103 VAL B CA 1
ATOM 2133 C C . VAL B 1 103 ? -8.289 -4.203 -10.609 1 98.88 103 VAL B C 1
ATOM 2135 O O . VAL B 1 103 ? -7.098 -4.008 -10.859 1 98.88 103 VAL B O 1
ATOM 2138 N N . PHE B 1 104 ? -8.906 -3.686 -9.578 1 98.88 104 PHE B N 1
ATOM 2139 C CA . PHE B 1 104 ? -8.195 -3.006 -8.508 1 98.88 104 PHE B CA 1
ATOM 2140 C C . PHE B 1 104 ? -8.352 -3.762 -7.191 1 98.88 104 PHE B C 1
ATOM 2142 O O . PHE B 1 104 ? -9.477 -3.955 -6.711 1 98.88 104 PHE B O 1
ATOM 2149 N N . ILE B 1 105 ? -7.215 -4.266 -6.613 1 98.94 105 ILE B N 1
ATOM 2150 C CA . ILE B 1 105 ? -7.184 -4.84 -5.273 1 98.94 105 ILE B CA 1
ATOM 2151 C C . ILE B 1 105 ? -6.594 -3.828 -4.293 1 98.94 105 ILE B C 1
ATOM 2153 O O . ILE B 1 105 ? -5.414 -3.475 -4.391 1 98.94 105 ILE B O 1
A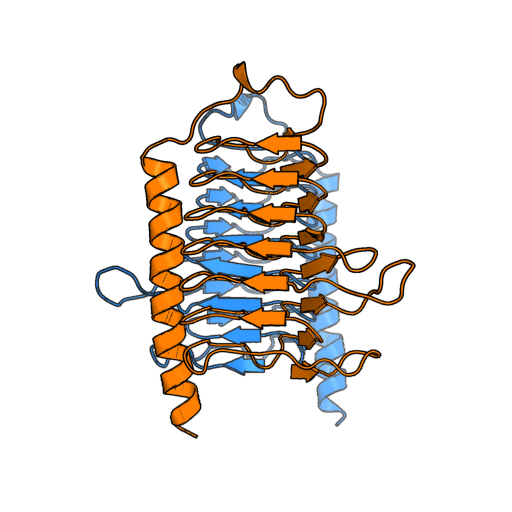TOM 2157 N N . GLY B 1 106 ? -7.34 -3.461 -3.326 1 98.69 106 GLY B N 1
ATOM 2158 C CA . GLY B 1 106 ? -7.016 -2.342 -2.457 1 98.69 106 GLY B CA 1
ATOM 2159 C C . GLY B 1 106 ? -5.965 -2.68 -1.417 1 98.69 106 GLY B C 1
ATOM 2160 O O . GLY B 1 106 ? -5.543 -3.834 -1.306 1 98.69 106 GLY B O 1
ATOM 2161 N N . PHE B 1 107 ? -5.598 -1.685 -0.641 1 98.69 107 PHE B N 1
ATOM 2162 C CA . PHE B 1 107 ? -4.52 -1.743 0.341 1 98.69 107 PHE B CA 1
ATOM 2163 C C . PHE B 1 107 ? -4.789 -2.83 1.375 1 98.69 107 PHE B C 1
ATOM 2165 O O . PHE B 1 107 ? -5.891 -2.912 1.924 1 98.69 107 PHE B O 1
ATOM 2172 N N . ASN B 1 108 ? -3.756 -3.678 1.631 1 98.69 108 ASN B N 1
ATOM 2173 C CA . ASN B 1 108 ? -3.754 -4.68 2.691 1 98.69 108 ASN B CA 1
ATOM 2174 C C . ASN B 1 108 ? -4.77 -5.785 2.422 1 98.69 108 ASN B C 1
ATOM 2176 O O . ASN B 1 108 ? -4.98 -6.66 3.264 1 98.69 108 ASN B O 1
ATOM 2180 N N . SER B 1 109 ? -5.441 -5.809 1.306 1 98.81 109 SER B N 1
ATOM 2181 C CA . SER B 1 109 ? -6.484 -6.805 1.089 1 98.81 109 SER B CA 1
ATOM 2182 C C . SER B 1 109 ? -5.883 -8.164 0.738 1 98.81 109 SER B C 1
ATOM 2184 O O . SER B 1 109 ? -4.758 -8.242 0.242 1 98.81 109 SER B O 1
ATOM 2186 N N . VAL B 1 110 ? -6.707 -9.219 0.989 1 98.81 110 VAL B N 1
ATOM 2187 C CA . VAL B 1 110 ? -6.219 -10.586 0.843 1 98.81 110 VAL B CA 1
ATOM 2188 C C . VAL B 1 110 ? -7.117 -11.359 -0.123 1 98.81 110 VAL B C 1
ATOM 2190 O O . VAL B 1 110 ? -8.336 -11.383 0.044 1 98.81 110 VAL B O 1
ATOM 2193 N N . LEU B 1 111 ? -6.539 -11.938 -1.146 1 98.81 111 LEU B N 1
ATOM 2194 C CA . LEU B 1 111 ? -7.207 -12.883 -2.033 1 98.81 111 LEU B CA 1
ATOM 2195 C C . LEU B 1 111 ? -6.652 -14.289 -1.847 1 98.81 111 LEU B C 1
ATOM 2197 O O . LEU B 1 111 ? -5.434 -14.492 -1.846 1 98.81 111 LEU B O 1
ATOM 2201 N N . PHE B 1 112 ? -7.531 -15.219 -1.656 1 97.75 112 PHE B N 1
ATOM 2202 C CA . PHE B 1 112 ? -7.113 -16.609 -1.533 1 97.75 112 PHE B CA 1
ATOM 2203 C C . PHE B 1 112 ? -8.18 -17.547 -2.078 1 97.75 112 PHE B C 1
ATOM 2205 O O . PHE B 1 112 ? -9.352 -17.453 -1.711 1 97.75 112 PHE B O 1
ATOM 2212 N N . ASN B 1 113 ? -7.727 -18.484 -2.916 1 97.75 113 ASN B N 1
ATOM 2213 C CA . ASN B 1 113 ? -8.648 -19.5 -3.414 1 97.75 113 ASN B CA 1
ATOM 2214 C C . ASN B 1 113 ? -9.891 -18.875 -4.031 1 97.75 113 ASN B C 1
ATOM 2216 O O . ASN B 1 113 ? -11.016 -19.234 -3.67 1 97.75 113 ASN B O 1
ATOM 2220 N N . CYS B 1 114 ? -9.641 -17.969 -4.969 1 98.38 114 CYS B N 1
ATOM 2221 C CA . CYS B 1 114 ? -10.781 -17.25 -5.527 1 98.38 114 CYS B CA 1
ATOM 2222 C C . CYS B 1 114 ? -10.484 -16.781 -6.945 1 98.38 114 CYS B C 1
ATOM 2224 O O . CYS B 1 114 ? -9.352 -16.875 -7.414 1 98.38 114 CYS B O 1
ATOM 2226 N N . ARG B 1 115 ? -11.516 -16.438 -7.613 1 98.69 115 ARG B N 1
ATOM 2227 C CA . ARG B 1 115 ? -11.469 -15.727 -8.883 1 98.69 115 ARG B CA 1
ATOM 2228 C C . ARG B 1 115 ? -12.141 -14.359 -8.773 1 98.69 115 ARG B C 1
ATOM 2230 O O . ARG B 1 115 ? -13.227 -14.242 -8.203 1 98.69 115 ARG B O 1
ATOM 2237 N N . VAL B 1 116 ? -11.445 -13.367 -9.258 1 98.81 116 VAL B N 1
ATOM 2238 C CA . VAL B 1 116 ? -11.992 -12.016 -9.305 1 98.81 116 VAL B CA 1
ATOM 2239 C C . VAL B 1 116 ? -12.133 -11.562 -10.758 1 98.81 116 VAL B C 1
ATOM 2241 O O . VAL B 1 116 ? -11.133 -11.422 -11.469 1 98.81 116 VAL B O 1
ATOM 2244 N N . GLY B 1 117 ? -13.375 -11.297 -11.156 1 98.81 117 GLY B N 1
ATOM 2245 C CA . GLY B 1 117 ? -13.664 -11.023 -12.555 1 98.81 117 GLY B CA 1
ATOM 2246 C C . GLY B 1 117 ? -13.25 -9.625 -12.984 1 98.81 117 GLY B C 1
ATOM 2247 O O . GLY B 1 117 ? -12.914 -8.789 -12.148 1 98.81 117 GLY B O 1
ATOM 2248 N N . ASP B 1 118 ? -13.375 -9.406 -14.328 1 98.81 118 ASP B N 1
ATOM 2249 C CA . ASP B 1 118 ? -12.914 -8.156 -14.938 1 98.81 118 ASP B CA 1
ATOM 2250 C C . ASP B 1 118 ? -13.594 -6.949 -14.305 1 98.81 118 ASP B C 1
ATOM 2252 O O . ASP B 1 118 ? -14.797 -6.984 -14.031 1 98.81 118 ASP B O 1
ATOM 2256 N N . GLY B 1 119 ? -12.781 -5.969 -14.008 1 98.75 119 GLY B N 1
ATOM 2257 C CA . GLY B 1 119 ? -13.328 -4.676 -13.625 1 98.75 119 GLY B CA 1
ATOM 2258 C C . GLY B 1 119 ? -13.766 -4.613 -12.18 1 98.75 119 GLY B C 1
ATOM 2259 O O . GLY B 1 119 ? -14.305 -3.6 -11.727 1 98.75 119 GLY B O 1
ATOM 2260 N N . CYS B 1 120 ? -13.562 -5.648 -11.43 1 98.81 120 CYS B N 1
ATOM 2261 C CA . CYS B 1 120 ? -13.914 -5.613 -10.016 1 98.81 120 CYS B CA 1
ATOM 2262 C C . CYS B 1 120 ? -13.016 -4.641 -9.258 1 98.81 120 CYS B C 1
ATOM 2264 O O . CYS B 1 120 ? -11.883 -4.387 -9.664 1 98.81 120 CYS B O 1
ATOM 2266 N N . VAL B 1 121 ? -13.578 -4.117 -8.281 1 98.81 121 VAL B N 1
ATOM 2267 C CA . VAL B 1 121 ? -12.836 -3.301 -7.32 1 98.81 121 VAL B CA 1
ATOM 2268 C C . VAL B 1 121 ? -13 -3.883 -5.918 1 98.81 121 VAL B C 1
ATOM 2270 O O . VAL B 1 121 ? -14.109 -3.959 -5.395 1 98.81 121 VAL B O 1
ATOM 2273 N N . VAL B 1 122 ? -11.914 -4.355 -5.328 1 98.75 122 VAL B N 1
ATOM 2274 C CA . VAL B 1 122 ? -11.852 -4.781 -3.934 1 98.75 122 VAL B CA 1
ATOM 2275 C C . VAL B 1 122 ? -11.156 -3.715 -3.096 1 98.75 122 VAL B C 1
ATOM 2277 O O . VAL B 1 122 ? -9.961 -3.455 -3.279 1 98.75 122 VAL B O 1
ATOM 2280 N N . ARG B 1 123 ? -11.836 -3.15 -2.176 1 98.19 123 ARG B N 1
ATOM 2281 C CA . ARG B 1 123 ? -11.281 -2.02 -1.439 1 98.19 123 ARG B CA 1
ATOM 2282 C C . ARG B 1 123 ? -10.398 -2.494 -0.293 1 98.19 123 ARG B C 1
ATOM 2284 O O . ARG B 1 123 ? -10.016 -3.668 -0.239 1 98.19 123 ARG B O 1
ATOM 2291 N N . HIS B 1 124 ? -10.07 -1.639 0.612 1 98.62 124 HIS B N 1
ATOM 2292 C CA . HIS B 1 124 ? -8.969 -1.787 1.554 1 98.62 124 HIS B CA 1
ATOM 2293 C C . HIS B 1 124 ? -9.344 -2.715 2.703 1 98.62 124 HIS B C 1
ATOM 2295 O O . HIS B 1 124 ? -10.492 -2.73 3.141 1 98.62 124 HIS B O 1
ATOM 2301 N N . ASN B 1 125 ? -8.305 -3.463 3.193 1 98.69 125 ASN B N 1
ATOM 2302 C CA . ASN B 1 125 ? -8.461 -4.363 4.332 1 98.69 125 ASN B CA 1
ATOM 2303 C C . ASN B 1 125 ? -9.625 -5.332 4.125 1 98.69 125 ASN B C 1
ATOM 2305 O O . ASN B 1 125 ? -10.336 -5.664 5.07 1 98.69 125 ASN B O 1
ATOM 2309 N N . ALA B 1 126 ? -9.914 -5.742 2.908 1 98.5 126 ALA B N 1
ATOM 2310 C CA . ALA B 1 126 ? -10.945 -6.727 2.592 1 98.5 126 ALA B CA 1
ATOM 2311 C C . ALA B 1 126 ? -10.336 -8.109 2.381 1 98.5 126 ALA B C 1
ATOM 2313 O O . ALA B 1 126 ? -9.125 -8.234 2.186 1 98.5 126 ALA B O 1
ATOM 2314 N N . VAL B 1 127 ? -11.219 -9.133 2.473 1 98.69 127 VAL B N 1
ATOM 2315 C CA . VAL B 1 127 ? -10.805 -10.508 2.225 1 98.69 127 VAL B CA 1
ATOM 2316 C C . VAL B 1 127 ? -11.758 -11.172 1.238 1 98.69 127 VAL B C 1
ATOM 2318 O O . VAL B 1 127 ? -12.977 -11.117 1.415 1 98.69 127 VAL B O 1
ATOM 2321 N N . VAL B 1 128 ? -11.242 -11.664 0.151 1 98.75 128 VAL B N 1
ATOM 2322 C CA . VAL B 1 128 ? -12 -12.523 -0.756 1 98.75 128 VAL B CA 1
ATOM 2323 C C . VAL B 1 128 ? -11.422 -13.938 -0.733 1 98.75 128 VAL B C 1
ATOM 2325 O O . VAL B 1 128 ? -10.281 -14.156 -1.149 1 98.75 128 VAL B O 1
ATOM 2328 N N . ASP B 1 129 ? -12.195 -14.875 -0.277 1 98.25 129 ASP B N 1
ATOM 2329 C CA . ASP B 1 129 ? -11.672 -16.219 -0.033 1 98.25 129 ASP B CA 1
ATOM 2330 C C . ASP B 1 129 ? -12.719 -17.281 -0.375 1 98.25 129 ASP B C 1
ATOM 2332 O O . ASP B 1 129 ? -13.805 -17.297 0.199 1 98.25 129 ASP B O 1
ATOM 2336 N N . GLY B 1 130 ? -12.406 -18.125 -1.23 1 97.69 130 GLY B N 1
ATOM 2337 C CA . GLY B 1 130 ? -13.219 -19.312 -1.477 1 97.69 130 GLY B CA 1
ATOM 2338 C C . GLY B 1 130 ? -14.43 -19.031 -2.338 1 97.69 130 GLY B C 1
ATOM 2339 O O . GLY B 1 130 ? -15.461 -19.688 -2.197 1 97.69 130 GLY B O 1
ATOM 2340 N N . CYS B 1 131 ? -14.359 -18.031 -3.102 1 95.69 131 CYS B N 1
ATOM 2341 C CA . CYS B 1 131 ? -15.5 -17.719 -3.949 1 95.69 131 CYS B CA 1
ATOM 2342 C C . CYS B 1 131 ? -15.055 -17.078 -5.258 1 95.69 131 CYS B C 1
ATOM 2344 O O . CYS B 1 131 ? -13.914 -16.625 -5.371 1 95.69 131 CYS B O 1
ATOM 2346 N N . ASP B 1 132 ? -15.945 -17.125 -6.215 1 96.94 132 ASP B N 1
ATOM 2347 C CA . ASP B 1 132 ? -15.75 -16.453 -7.492 1 96.94 132 ASP B CA 1
ATOM 2348 C C . ASP B 1 132 ? -16.594 -15.172 -7.578 1 96.94 132 ASP B C 1
ATOM 2350 O O . ASP B 1 132 ? -17.812 -15.227 -7.461 1 96.94 132 ASP B O 1
ATOM 2354 N N . LEU B 1 133 ? -15.922 -14.078 -7.742 1 97.88 133 LEU B N 1
ATOM 2355 C CA . LEU B 1 133 ? -16.609 -12.812 -7.984 1 97.88 133 LEU B CA 1
ATOM 2356 C C . LEU B 1 133 ? -16.719 -12.531 -9.484 1 97.88 133 LEU B C 1
ATOM 2358 O O . LEU B 1 133 ? -15.711 -12.305 -10.156 1 97.88 133 LEU B O 1
ATOM 2362 N N . PRO B 1 134 ? -17.938 -12.578 -10.047 1 97.69 134 PRO B N 1
ATOM 2363 C CA . PRO B 1 134 ? -18.062 -12.211 -11.461 1 97.69 134 PRO B CA 1
ATOM 2364 C C . PRO B 1 134 ? -17.609 -10.789 -11.742 1 97.69 134 PRO B C 1
ATOM 2366 O O . PRO B 1 134 ? -17.266 -10.047 -10.82 1 97.69 134 PRO B O 1
ATOM 2369 N N . ALA B 1 135 ? -17.672 -10.438 -13.016 1 98.44 135 ALA B N 1
ATOM 2370 C CA . ALA B 1 135 ? -17.141 -9.141 -13.438 1 98.44 135 ALA B CA 1
ATOM 2371 C C . ALA B 1 135 ? -17.953 -8 -12.828 1 98.44 135 ALA B C 1
ATOM 2373 O O . ALA B 1 135 ? -19.172 -8.102 -12.688 1 98.44 135 ALA B O 1
ATOM 2374 N N . GLY B 1 136 ? -17.219 -6.945 -12.414 1 98.38 136 GLY B N 1
ATOM 2375 C CA . GLY B 1 136 ? -17.844 -5.66 -12.156 1 98.38 136 GLY B CA 1
ATOM 2376 C C . GLY B 1 136 ? -18.359 -5.52 -10.734 1 98.38 136 GLY B C 1
ATOM 2377 O O . GLY B 1 136 ? -19.172 -4.641 -10.445 1 98.38 136 GLY B O 1
ATOM 2378 N N . PHE B 1 137 ? -17.969 -6.355 -9.812 1 98.38 137 PHE B N 1
ATOM 2379 C CA . PHE B 1 137 ? -18.406 -6.254 -8.422 1 98.38 137 PHE B CA 1
ATOM 2380 C C . PHE B 1 137 ? -17.531 -5.277 -7.648 1 98.38 137 PHE B C 1
ATOM 2382 O O . PHE B 1 137 ? -16.344 -5.164 -7.914 1 98.38 137 PHE B O 1
ATOM 2389 N N . TYR B 1 138 ? -18.141 -4.629 -6.754 1 98.56 138 TYR B N 1
ATOM 2390 C CA . TYR B 1 138 ? -17.469 -3.746 -5.805 1 98.56 138 TYR B CA 1
ATOM 2391 C C . TYR B 1 138 ? -17.484 -4.344 -4.402 1 98.56 138 TYR B C 1
ATOM 2393 O O . TYR B 1 138 ? -18.562 -4.613 -3.848 1 98.56 138 TYR B O 1
ATOM 2401 N N . VAL B 1 139 ? -16.297 -4.59 -3.793 1 98.31 139 VAL B N 1
ATOM 2402 C CA . VAL B 1 139 ? -16.172 -5.082 -2.424 1 98.31 139 VAL B CA 1
ATOM 2403 C C . VAL B 1 139 ? -15.758 -3.939 -1.5 1 98.31 139 VAL B C 1
ATOM 2405 O O . VAL B 1 139 ? -14.617 -3.467 -1.562 1 98.31 139 VAL B O 1
ATOM 2408 N N . PRO B 1 140 ? -16.594 -3.508 -0.554 1 96.94 140 PRO B N 1
ATOM 2409 C CA . PRO B 1 140 ? -16.234 -2.416 0.353 1 96.94 140 PRO B CA 1
ATOM 2410 C C . PRO B 1 140 ? -15.078 -2.781 1.291 1 96.94 140 PRO B C 1
ATOM 2412 O O . PRO B 1 140 ? -14.836 -3.963 1.548 1 96.94 140 PRO B O 1
ATOM 2415 N N . SER B 1 141 ? -14.477 -1.749 1.784 1 97.69 141 SER B N 1
ATOM 2416 C CA . SER B 1 141 ? -13.391 -1.944 2.736 1 97.69 141 SER B CA 1
ATOM 2417 C C . SER B 1 141 ? -13.844 -2.775 3.932 1 97.69 141 SER B C 1
ATOM 2419 O O . SER B 1 141 ? -14.992 -2.67 4.367 1 97.69 141 SER B O 1
ATOM 2421 N N . THR B 1 142 ? -12.953 -3.605 4.414 1 97.5 142 THR B N 1
ATOM 2422 C CA . THR B 1 142 ? -13.047 -4.375 5.648 1 97.5 142 THR B CA 1
ATOM 2423 C C . THR B 1 142 ? -14.07 -5.5 5.508 1 97.5 142 THR B C 1
ATOM 2425 O O . THR B 1 142 ? -14.383 -6.188 6.48 1 97.5 142 THR B O 1
ATOM 2428 N N . GLU B 1 143 ? -14.555 -5.738 4.266 1 97 143 GLU B N 1
ATOM 2429 C CA . GLU B 1 143 ? -15.547 -6.793 4.086 1 97 143 GLU B CA 1
ATOM 2430 C C . GLU B 1 143 ? -14.875 -8.141 3.812 1 97 143 GLU B C 1
ATOM 2432 O O . GLU B 1 143 ? -13.805 -8.195 3.209 1 97 143 GLU B O 1
ATOM 2437 N N . ARG B 1 144 ? -15.547 -9.133 4.262 1 97.31 144 ARG B N 1
ATOM 2438 C CA . ARG B 1 144 ? -15.156 -10.5 3.943 1 97.31 144 ARG B CA 1
ATOM 2439 C C . ARG B 1 144 ? -16.125 -11.125 2.949 1 97.31 144 ARG B C 1
ATOM 2441 O O . ARG B 1 144 ? -17.328 -11.219 3.217 1 97.31 144 ARG B O 1
ATOM 2448 N N . ILE B 1 145 ? -15.625 -11.531 1.832 1 97.94 145 ILE B N 1
ATOM 2449 C CA . ILE B 1 145 ? -16.406 -12.227 0.818 1 97.94 145 ILE B CA 1
ATOM 2450 C C . ILE B 1 145 ? -15.992 -13.695 0.761 1 97.94 145 ILE B C 1
ATOM 2452 O O . ILE B 1 145 ? -14.805 -14.008 0.668 1 97.94 145 ILE B O 1
ATOM 2456 N N . GLY B 1 146 ? -16.953 -14.547 0.911 1 97.38 146 GLY B N 1
ATOM 2457 C CA . GLY B 1 146 ? -16.688 -15.977 0.906 1 97.38 146 GLY B CA 1
ATOM 2458 C C . GLY B 1 146 ? -17.812 -16.797 0.304 1 97.38 146 GLY B C 1
ATOM 2459 O O . GLY B 1 146 ? -18.719 -16.234 -0.334 1 97.38 146 GLY B O 1
ATOM 2460 N N . PRO B 1 147 ? -17.766 -18.109 0.545 1 95.81 147 PRO B N 1
ATOM 2461 C CA . PRO B 1 147 ? -18.703 -19.031 -0.101 1 95.81 147 PRO B CA 1
ATOM 2462 C C . PRO B 1 147 ? -20.156 -18.75 0.283 1 95.81 147 PRO B C 1
ATOM 2464 O O . PRO B 1 147 ? -21.078 -19.078 -0.472 1 95.81 147 PRO B O 1
ATOM 2467 N N . ARG B 1 148 ? -20.453 -18.141 1.405 1 96.75 148 ARG B N 1
ATOM 2468 C CA . ARG B 1 148 ? -21.812 -17.953 1.885 1 96.75 148 ARG B CA 1
ATOM 2469 C C . ARG B 1 148 ? -22.297 -16.547 1.586 1 96.75 148 ARG B C 1
ATOM 2471 O O . ARG B 1 148 ? -23.438 -16.188 1.928 1 96.75 148 ARG B O 1
ATOM 2478 N N . THR B 1 149 ? -21.359 -15.789 0.955 1 96.69 149 THR B N 1
ATOM 2479 C CA . THR B 1 149 ? -21.766 -14.422 0.642 1 96.69 149 THR B CA 1
ATOM 2480 C C . THR B 1 149 ? -22.844 -14.406 -0.441 1 96.69 149 THR B C 1
ATOM 2482 O O . THR B 1 149 ? -22.719 -15.102 -1.45 1 96.69 149 THR B O 1
ATOM 2485 N N . ASP B 1 150 ? -23.906 -13.609 -0.25 1 96.69 150 ASP B N 1
ATOM 2486 C CA . ASP B 1 150 ? -24.938 -13.383 -1.271 1 96.69 150 ASP B CA 1
ATOM 2487 C C . ASP B 1 150 ? -24.484 -12.336 -2.283 1 96.69 150 ASP B C 1
ATOM 2489 O O . ASP B 1 150 ? -24.672 -11.141 -2.072 1 96.69 150 ASP B O 1
ATOM 2493 N N . LEU B 1 151 ? -24.016 -12.734 -3.361 1 94.75 151 LEU B N 1
ATOM 2494 C CA . LEU B 1 151 ? -23.438 -11.852 -4.375 1 94.75 151 LEU B CA 1
ATOM 2495 C C . LEU B 1 151 ? -24.5 -10.93 -4.957 1 94.75 151 LEU B C 1
ATOM 2497 O O . LEU B 1 151 ? -24.188 -9.82 -5.402 1 94.75 151 LEU B O 1
ATOM 2501 N N . ALA B 1 152 ? -25.672 -11.414 -5.008 1 94.56 152 ALA B N 1
ATOM 2502 C CA . ALA B 1 152 ? -26.75 -10.633 -5.586 1 94.56 152 ALA B CA 1
ATOM 2503 C C . ALA B 1 152 ? -26.984 -9.344 -4.801 1 94.56 152 ALA B C 1
ATOM 2505 O O . ALA B 1 152 ? -27.5 -8.359 -5.344 1 94.56 152 ALA B O 1
ATOM 2506 N N . SER B 1 153 ? -26.609 -9.289 -3.605 1 95.69 153 SER B N 1
ATOM 2507 C CA . SER B 1 153 ? -26.828 -8.141 -2.74 1 95.69 153 SER B CA 1
ATOM 2508 C C . SER B 1 153 ? -25.625 -7.203 -2.738 1 95.69 153 SER B C 1
ATOM 2510 O O . SER B 1 153 ? -25.688 -6.113 -2.166 1 95.69 153 SER B O 1
ATOM 2512 N N . MET B 1 154 ? -24.641 -7.598 -3.455 1 95.88 154 MET B N 1
ATOM 2513 C CA . MET B 1 154 ? -23.406 -6.809 -3.447 1 95.88 154 MET B CA 1
ATOM 2514 C C . MET B 1 154 ? -23.484 -5.656 -4.441 1 95.88 154 MET B C 1
ATOM 2516 O O . MET B 1 154 ? -24.047 -5.809 -5.527 1 95.88 154 MET B O 1
ATOM 2520 N N . PRO B 1 155 ? -22.906 -4.582 -4.066 1 96.44 155 PRO B N 1
ATOM 2521 C CA . PRO B 1 155 ? -22.891 -3.461 -5.012 1 96.44 155 PRO B CA 1
ATOM 2522 C C . PRO B 1 155 ? -22.031 -3.736 -6.238 1 96.44 155 PRO B C 1
ATOM 2524 O O . PRO B 1 155 ? -21.109 -4.562 -6.18 1 96.44 155 PRO B O 1
ATOM 2527 N N . ARG B 1 156 ? -22.406 -3.014 -7.301 1 97.81 156 ARG B N 1
ATOM 2528 C CA . ARG B 1 156 ? -21.609 -3.027 -8.516 1 97.81 156 ARG B CA 1
ATOM 2529 C C . ARG B 1 156 ? -20.656 -1.838 -8.555 1 97.81 156 ARG B C 1
ATOM 2531 O O . ARG B 1 156 ? -20.859 -0.851 -7.844 1 97.81 156 ARG B O 1
ATOM 2538 N N . VAL B 1 157 ? -19.688 -2.016 -9.367 1 98.12 157 VAL B N 1
ATOM 2539 C CA . VAL B 1 157 ? -18.688 -0.96 -9.469 1 98.12 157 VAL B CA 1
ATOM 2540 C C . VAL B 1 157 ? -19.312 0.293 -10.07 1 98.12 157 VAL B C 1
ATOM 2542 O O . VAL B 1 157 ? -20.047 0.214 -11.07 1 98.12 157 VAL B O 1
ATOM 2545 N N . SER B 1 158 ? -19.031 1.402 -9.508 1 97 158 SER B N 1
ATOM 2546 C CA . SER B 1 158 ? -19.453 2.684 -10.062 1 97 158 SER B CA 1
ATOM 2547 C C . SER B 1 158 ? -18.5 3.156 -11.156 1 97 158 SER B C 1
ATOM 2549 O O . SER B 1 158 ? -17.375 2.652 -11.273 1 97 158 SER B O 1
ATOM 2551 N N . VAL B 1 159 ? -18.938 4.145 -11.852 1 96.44 159 VAL B N 1
ATOM 2552 C CA . VAL B 1 159 ? -18.094 4.75 -12.883 1 96.44 159 VAL B CA 1
ATOM 2553 C C . VAL B 1 159 ? -16.859 5.367 -12.242 1 96.44 159 VAL B C 1
ATOM 2555 O O . VAL B 1 159 ? -15.742 5.191 -12.734 1 96.44 159 VAL B O 1
ATOM 2558 N N . SER B 1 160 ? -17.031 6.035 -11.195 1 95.12 160 SER B N 1
ATOM 2559 C CA . SER B 1 160 ? -15.922 6.699 -10.508 1 95.12 160 SER B CA 1
ATOM 2560 C C . SER B 1 160 ? -14.883 5.691 -10.023 1 95.12 160 SER B C 1
ATOM 2562 O O . SER B 1 160 ? -13.68 5.938 -10.117 1 95.12 160 SER B O 1
ATOM 2564 N N . ALA B 1 161 ? -15.336 4.629 -9.523 1 95 161 ALA B N 1
ATOM 2565 C CA . ALA B 1 161 ? -14.422 3.592 -9.055 1 95 161 ALA B CA 1
ATOM 2566 C C . ALA B 1 161 ? -13.641 2.982 -10.211 1 95 161 ALA B C 1
ATOM 2568 O O . ALA B 1 161 ? -12.445 2.707 -10.086 1 95 161 ALA B O 1
ATOM 2569 N N . SER B 1 162 ? -14.32 2.756 -11.266 1 95.88 162 SER B N 1
ATOM 2570 C CA . SER B 1 162 ? -13.664 2.227 -12.461 1 95.88 162 SER B CA 1
ATOM 2571 C C . SER B 1 162 ? -12.609 3.191 -12.984 1 95.88 162 SER B C 1
ATOM 2573 O O . SER B 1 162 ? -11.5 2.775 -13.352 1 95.88 162 SER B O 1
ATOM 2575 N N . GLU B 1 163 ? -12.945 4.418 -13.023 1 95.12 163 GLU B N 1
ATOM 2576 C CA . GLU B 1 163 ? -12.008 5.438 -13.484 1 95.12 163 GLU B CA 1
ATOM 2577 C C . GLU B 1 163 ? -10.789 5.52 -12.578 1 95.12 163 GLU B C 1
ATOM 2579 O O . GLU B 1 163 ? -9.664 5.719 -13.047 1 95.12 163 GLU B O 1
ATOM 2584 N N . PHE B 1 164 ? -11.023 5.414 -11.352 1 93.62 164 PHE B N 1
ATOM 2585 C CA . PHE B 1 164 ? -9.922 5.391 -10.398 1 93.62 164 PHE B CA 1
ATOM 2586 C C . PHE B 1 164 ? -8.961 4.25 -10.719 1 93.62 164 PHE B C 1
ATOM 2588 O O . PHE B 1 164 ? -7.75 4.465 -10.828 1 93.62 164 PHE B O 1
ATOM 2595 N N . SER B 1 165 ? -9.492 3.129 -10.82 1 93.69 165 SER B N 1
ATOM 2596 C CA . SER B 1 165 ? -8.711 1.944 -11.148 1 93.69 165 SER B CA 1
ATOM 2597 C C . SER B 1 165 ? -7.891 2.156 -12.422 1 93.69 165 SER B C 1
ATOM 2599 O O . SER B 1 165 ? -6.691 1.869 -12.445 1 93.69 165 SER B O 1
ATOM 2601 N N . GLU B 1 166 ? -8.508 2.672 -13.398 1 94.94 166 GLU B N 1
ATOM 2602 C CA . GLU B 1 166 ? -7.832 2.908 -14.672 1 94.94 166 GLU B CA 1
ATOM 2603 C C . GLU B 1 166 ? -6.715 3.936 -14.531 1 94.94 166 GLU B C 1
ATOM 2605 O O . GLU B 1 166 ? -5.648 3.793 -15.133 1 94.94 166 GLU B O 1
ATOM 2610 N N . ASP B 1 167 ? -6.984 4.906 -13.805 1 95.19 167 ASP B N 1
ATOM 2611 C CA . ASP B 1 167 ? -5.996 5.957 -13.578 1 95.19 167 ASP B CA 1
ATOM 2612 C C . ASP B 1 167 ? -4.773 5.418 -12.844 1 95.19 167 ASP B C 1
ATOM 2614 O O . ASP B 1 167 ? -3.639 5.785 -13.156 1 95.19 167 ASP B O 1
ATOM 2618 N N . VAL B 1 168 ? -5.008 4.602 -11.859 1 95 168 VAL B N 1
ATOM 2619 C CA . VAL B 1 168 ? -3.906 3.988 -11.117 1 95 168 VAL B CA 1
ATOM 2620 C C . VAL B 1 168 ? -3.029 3.182 -12.07 1 95 168 VAL B C 1
ATOM 2622 O O . VAL B 1 168 ? -1.805 3.32 -12.07 1 95 168 VAL B O 1
ATOM 2625 N N . ALA B 1 169 ? -3.643 2.381 -12.898 1 95.19 169 ALA B N 1
ATOM 2626 C CA . ALA B 1 169 ? -2.91 1.546 -13.844 1 95.19 169 ALA B CA 1
ATOM 2627 C C . ALA B 1 169 ? -2.092 2.398 -14.805 1 95.19 169 ALA B C 1
ATOM 2629 O O . ALA B 1 169 ? -0.911 2.127 -15.039 1 95.19 169 ALA B O 1
ATOM 2630 N N . ARG B 1 170 ? -2.693 3.412 -15.273 1 94.25 170 ARG B N 1
ATOM 2631 C CA . ARG B 1 170 ? -2.02 4.293 -16.219 1 94.25 170 ARG B CA 1
ATOM 2632 C C . ARG B 1 170 ? -0.827 4.988 -15.57 1 94.25 170 ARG B C 1
ATOM 2634 O O . ARG B 1 170 ? 0.253 5.062 -16.156 1 94.25 170 ARG B O 1
ATOM 2641 N N . THR B 1 171 ? -1.012 5.496 -14.492 1 94.25 171 THR B N 1
ATOM 2642 C CA . THR B 1 171 ? 0.032 6.207 -13.758 1 94.25 171 THR B CA 1
ATOM 2643 C C . THR B 1 171 ? 1.229 5.297 -13.5 1 94.25 171 THR B C 1
ATOM 2645 O O . THR B 1 171 ? 2.379 5.727 -13.633 1 94.25 171 THR B O 1
ATOM 2648 N N . ASN B 1 172 ? 0.962 4.098 -13.148 1 93.81 172 ASN B N 1
ATOM 2649 C CA . ASN B 1 172 ? 2.066 3.189 -12.867 1 93.81 172 ASN B CA 1
ATOM 2650 C C . ASN B 1 172 ? 2.832 2.82 -14.133 1 93.81 172 ASN B C 1
ATOM 2652 O O . ASN B 1 172 ? 4.039 2.582 -14.086 1 93.81 172 ASN B O 1
ATOM 2656 N N . VAL B 1 173 ? 2.152 2.838 -15.242 1 94.06 173 VAL B N 1
ATOM 2657 C CA . VAL B 1 173 ? 2.861 2.639 -16.5 1 94.06 173 VAL B CA 1
ATOM 2658 C C . VAL B 1 173 ? 3.809 3.811 -16.75 1 94.06 173 VAL B C 1
ATOM 2660 O O . VAL B 1 173 ? 4.941 3.617 -17.203 1 94.06 173 VAL B O 1
ATOM 2663 N N . ASP B 1 174 ? 3.348 4.977 -16.438 1 94.75 174 ASP B N 1
ATOM 2664 C CA . ASP B 1 174 ? 4.199 6.152 -16.547 1 94.75 174 ASP B CA 1
ATOM 2665 C C . ASP B 1 174 ? 5.41 6.051 -15.625 1 94.75 174 ASP B C 1
ATOM 2667 O O . ASP B 1 174 ? 6.516 6.453 -15.992 1 94.75 174 ASP B O 1
ATOM 2671 N N . LEU B 1 175 ? 5.211 5.586 -14.484 1 95.31 175 LEU B N 1
ATOM 2672 C CA . LEU B 1 175 ? 6.309 5.422 -13.539 1 95.31 175 LEU B CA 1
ATOM 2673 C C . LEU B 1 175 ? 7.336 4.43 -14.062 1 95.31 175 LEU B C 1
ATOM 2675 O O . LEU B 1 175 ? 8.539 4.613 -13.867 1 95.31 175 LEU B O 1
ATOM 2679 N N . VAL B 1 176 ? 6.84 3.354 -14.68 1 96.94 176 VAL B N 1
ATOM 2680 C CA . VAL B 1 176 ? 7.746 2.387 -15.289 1 96.94 176 VAL B CA 1
ATOM 2681 C C . VAL B 1 176 ? 8.711 3.105 -16.219 1 96.94 176 VAL B C 1
ATOM 2683 O O . VAL B 1 176 ? 9.93 2.953 -16.109 1 96.94 176 VAL B O 1
ATOM 2686 N N . ARG B 1 177 ? 8.18 3.871 -17.094 1 95.38 177 ARG B N 1
ATOM 2687 C CA . ARG B 1 177 ? 9.008 4.602 -18.047 1 95.38 177 ARG B CA 1
ATOM 2688 C C . ARG B 1 177 ? 9.977 5.531 -17.328 1 95.38 177 ARG B C 1
ATOM 2690 O O . ARG B 1 177 ? 11.156 5.613 -17.703 1 95.38 177 ARG B O 1
ATOM 2697 N N . GLY B 1 178 ? 9.508 6.23 -16.375 1 95.62 178 GLY B N 1
ATOM 2698 C CA . GLY B 1 178 ? 10.336 7.156 -15.609 1 95.62 178 GLY B CA 1
ATOM 2699 C C . GLY B 1 178 ? 11.484 6.473 -14.891 1 95.62 178 GLY B C 1
ATOM 2700 O O . GLY B 1 178 ? 12.625 6.941 -14.945 1 95.62 178 GLY B O 1
ATOM 2701 N N . TYR B 1 179 ? 11.18 5.41 -14.188 1 95.88 179 TYR B N 1
ATOM 2702 C CA . TYR B 1 179 ? 12.195 4.73 -13.398 1 95.88 179 TYR B CA 1
ATOM 2703 C C . TYR B 1 179 ? 13.203 4.016 -14.305 1 95.88 179 TYR B C 1
ATOM 2705 O O . TYR B 1 179 ? 14.391 3.934 -13.977 1 95.88 179 TYR B O 1
ATOM 2713 N N . LYS B 1 180 ? 12.742 3.49 -15.391 1 94.25 180 LYS B N 1
ATOM 2714 C CA . LYS B 1 180 ? 13.672 2.869 -16.328 1 94.25 180 LYS B CA 1
ATOM 2715 C C . LYS B 1 180 ? 14.641 3.895 -16.906 1 94.25 180 LYS B C 1
ATOM 2717 O O . LYS B 1 180 ? 15.82 3.596 -17.094 1 94.25 180 LYS B O 1
ATOM 2722 N N . SER B 1 181 ? 14.148 5.027 -17.172 1 92.69 181 SER B N 1
ATOM 2723 C CA . SER B 1 181 ? 15.016 6.102 -17.656 1 92.69 181 SER B CA 1
ATOM 2724 C C . SER B 1 181 ? 16.078 6.465 -16.625 1 92.69 181 SER B C 1
ATOM 2726 O O . SER B 1 181 ? 17.234 6.699 -16.969 1 92.69 181 SER B O 1
ATOM 2728 N N . LEU B 1 182 ? 15.719 6.5 -15.422 1 91.06 182 LEU B N 1
ATOM 2729 C CA . LEU B 1 182 ? 16.656 6.809 -14.336 1 91.06 182 LEU B CA 1
ATOM 2730 C C . LEU B 1 182 ? 17.719 5.723 -14.211 1 91.06 182 LEU B C 1
ATOM 2732 O O . LEU B 1 182 ? 18.875 6.02 -13.938 1 91.06 182 LEU B O 1
ATOM 2736 N N . GLN B 1 183 ? 17.328 4.488 -14.375 1 87 183 GLN B N 1
ATOM 2737 C CA . GLN B 1 183 ? 18.25 3.361 -14.281 1 87 183 GLN B CA 1
ATOM 2738 C C . GLN B 1 183 ? 19.297 3.422 -15.375 1 87 183 GLN B C 1
ATOM 2740 O O . GLN B 1 183 ? 20.422 2.943 -15.195 1 87 183 GLN B O 1
ATOM 2745 N N . ASN B 1 184 ? 18.969 3.992 -16.375 1 80.69 184 ASN B N 1
ATOM 2746 C CA . ASN B 1 184 ? 19.875 4.062 -17.531 1 80.69 184 ASN B CA 1
ATOM 2747 C C . ASN B 1 184 ? 20.859 5.223 -17.391 1 80.69 184 ASN B C 1
ATOM 2749 O O . ASN B 1 184 ? 21.828 5.305 -18.141 1 80.69 184 ASN B O 1
ATOM 2753 N N . GLU B 1 185 ? 20.672 6.16 -16.578 1 73.94 185 GLU B N 1
ATOM 2754 C CA . GLU B 1 185 ? 21.594 7.27 -16.344 1 73.94 185 GLU B CA 1
ATOM 2755 C C . GLU B 1 185 ? 22.859 6.797 -15.656 1 73.94 185 GLU B C 1
ATOM 2757 O O . GLU B 1 185 ? 23.906 7.445 -15.75 1 73.94 185 GLU B O 1
ATOM 2762 N N . PHE B 1 186 ? 22.969 5.625 -15.094 1 57.59 186 PHE B N 1
ATOM 2763 C CA . PHE B 1 186 ? 24.203 5.121 -14.516 1 57.59 186 PHE B CA 1
ATOM 2764 C C . PHE B 1 186 ? 24.609 3.799 -15.156 1 57.59 186 PHE B C 1
ATOM 2766 O O . PHE B 1 186 ? 23.75 3.023 -15.578 1 57.59 186 PHE B O 1
#

Foldseek 3Di:
DWEEAPVGATEAADPLEDADPQEYHYGQEYEDHLEYEEHQEYEYQHAAAPVREADYEYEEHLEYHYHQEYEEEYHRAYHYAEHLEYDDHNEYEYPPEAEYYLEYAEANEYEYCEYEEHQEYAYACEYEYAYYHYPFFYHDHNYYHHPPDDNVPGDGHDPVNSVVSNVVSVVSSVVSVVVVVVVVVD/DWEEAPVGATEAADPLEDADPQEYDYGQEYHDHLEYEEHQEYEYQHAAAPVREADYEYEEHLEYHYHQEYEEEYHRAYEYAEALEYDYHNEYEYPPEYEYALEYAEANEYEYCEYEEAQEYAYACEYEYDYYHYHFFYHDHVYYHHDPDDNVPTDGHDPVNSVVSNVVSVVSSVVSVVVVVVVVVD